Protein AF-A0A6A6TW55-F1 (afdb_monomer_lite)

Structure (mmCIF, N/CA/C/O backbone):
data_AF-A0A6A6TW55-F1
#
_entry.id   AF-A0A6A6TW55-F1
#
loop_
_atom_site.group_PDB
_atom_site.id
_atom_site.type_symbol
_atom_site.label_atom_id
_atom_site.label_alt_id
_atom_site.label_comp_id
_atom_site.label_asym_id
_atom_site.label_entity_id
_atom_site.label_seq_id
_atom_site.pdbx_PDB_ins_code
_atom_site.Cartn_x
_atom_site.Cartn_y
_atom_site.Cartn_z
_atom_site.occupancy
_atom_site.B_iso_or_equiv
_atom_site.auth_seq_id
_atom_site.auth_comp_id
_atom_site.auth_asym_id
_atom_site.auth_atom_id
_atom_site.pdbx_PDB_model_num
ATOM 1 N N . MET A 1 1 ? -24.145 19.560 -22.925 1.00 34.69 1 MET A N 1
ATOM 2 C CA . MET A 1 1 ? -24.597 18.545 -21.954 1.00 34.69 1 MET A CA 1
ATOM 3 C C . MET A 1 1 ? -24.050 17.216 -22.433 1.00 34.69 1 MET A C 1
ATOM 5 O O . MET A 1 1 ? -24.594 16.671 -23.382 1.00 34.69 1 MET A O 1
ATOM 9 N N . SER A 1 2 ? -22.918 16.769 -21.887 1.00 29.33 2 SER A N 1
ATOM 10 C CA . SER A 1 2 ? -22.428 15.413 -22.163 1.00 29.33 2 SER A CA 1
ATOM 11 C C . SER A 1 2 ? -23.321 14.416 -21.421 1.00 29.33 2 SER A C 1
ATOM 13 O O . SER A 1 2 ? -23.699 14.709 -20.281 1.00 29.33 2 SER A O 1
ATOM 15 N N . PRO A 1 3 ? -23.704 13.290 -22.041 1.00 33.22 3 PRO A N 1
ATOM 16 C CA . PRO A 1 3 ? -24.515 12.287 -21.374 1.00 33.22 3 PRO A CA 1
ATOM 17 C C . PRO A 1 3 ? -23.684 11.677 -20.244 1.00 33.22 3 PRO A C 1
ATOM 19 O O . PRO A 1 3 ? -22.552 11.253 -20.464 1.00 33.22 3 PRO A O 1
ATOM 22 N N . LYS A 1 4 ? -24.227 11.675 -19.024 1.00 34.19 4 LYS A N 1
ATOM 23 C CA . LYS A 1 4 ? -23.718 10.807 -17.963 1.00 34.19 4 LYS A CA 1
ATOM 24 C C . LYS A 1 4 ? -24.070 9.385 -18.388 1.00 34.19 4 LYS A C 1
ATOM 26 O O . LYS A 1 4 ? -25.243 9.027 -18.353 1.00 34.19 4 LYS A O 1
ATOM 31 N N . THR A 1 5 ? -23.092 8.622 -18.855 1.00 40.84 5 THR A N 1
ATOM 32 C CA . THR A 1 5 ? -23.214 7.169 -18.912 1.00 40.84 5 THR A CA 1
ATOM 33 C C . THR A 1 5 ? -23.295 6.693 -17.466 1.00 40.84 5 THR A C 1
ATOM 35 O O . THR A 1 5 ? -22.355 6.853 -16.689 1.00 40.84 5 THR A O 1
ATOM 38 N N . GLU A 1 6 ? -24.471 6.226 -17.056 1.00 42.69 6 GLU A N 1
ATOM 39 C CA . GLU A 1 6 ? -24.591 5.389 -15.867 1.00 42.69 6 GLU A CA 1
ATOM 40 C C . GLU A 1 6 ? -23.887 4.075 -16.205 1.00 42.69 6 GLU A C 1
ATOM 42 O O . GLU A 1 6 ? -24.481 3.207 -16.840 1.00 42.69 6 GLU A O 1
ATOM 47 N N . ASN A 1 7 ? -22.602 3.964 -15.858 1.00 48.03 7 ASN A N 1
ATOM 48 C CA . ASN A 1 7 ? -21.900 2.683 -15.891 1.00 48.03 7 ASN A CA 1
ATOM 49 C C . ASN A 1 7 ? -22.693 1.713 -15.012 1.00 48.03 7 ASN A C 1
ATOM 51 O O . ASN A 1 7 ? -22.981 2.018 -13.846 1.00 48.03 7 ASN A O 1
ATOM 55 N N . SER A 1 8 ? -23.124 0.591 -15.586 1.00 51.53 8 SER A N 1
ATOM 56 C CA . SER A 1 8 ? -23.978 -0.329 -14.844 1.00 51.53 8 SER A CA 1
ATOM 57 C C . SER A 1 8 ? -23.130 -1.041 -13.779 1.00 51.53 8 SER A C 1
ATOM 59 O O . SER A 1 8 ? -21.986 -1.406 -14.060 1.00 51.53 8 SER A O 1
ATOM 61 N N . PRO A 1 9 ? -23.652 -1.280 -12.562 1.00 54.47 9 PRO A N 1
ATOM 62 C CA . PRO A 1 9 ? -22.944 -2.026 -11.516 1.00 54.47 9 PRO A CA 1
ATOM 63 C C . PRO A 1 9 ? -22.397 -3.389 -11.978 1.00 54.47 9 PRO A C 1
ATOM 65 O O . PRO A 1 9 ? -21.437 -3.897 -11.400 1.00 54.47 9 PRO A O 1
ATOM 68 N N . ASP A 1 10 ? -22.989 -3.957 -13.032 1.00 64.31 10 ASP A N 1
ATOM 69 C CA . ASP A 1 10 ? -22.617 -5.246 -13.603 1.00 64.31 10 ASP A CA 1
ATOM 70 C C . ASP A 1 10 ? -21.273 -5.199 -14.352 1.00 64.31 10 ASP A C 1
ATOM 72 O O . ASP A 1 10 ? -20.543 -6.187 -14.351 1.00 64.31 10 ASP A O 1
ATOM 76 N N . GLU A 1 11 ? -20.883 -4.057 -14.929 1.00 60.84 11 GLU A N 1
ATOM 77 C CA . GLU A 1 11 ? -19.641 -3.932 -15.711 1.00 60.84 11 GLU A CA 1
ATOM 78 C C . GLU A 1 11 ? -18.391 -3.974 -14.817 1.00 60.84 11 GLU A C 1
ATOM 80 O O . GLU A 1 11 ? -17.396 -4.618 -15.156 1.00 60.84 11 GLU A O 1
ATOM 85 N N . HIS A 1 12 ? -18.458 -3.385 -13.620 1.00 65.06 12 HIS A N 1
ATOM 86 C CA . HIS A 1 12 ? -17.349 -3.400 -12.657 1.00 65.06 12 HIS A CA 1
ATOM 87 C C . HIS A 1 12 ? -17.081 -4.809 -12.098 1.00 65.06 12 HIS A C 1
ATOM 89 O O . HIS A 1 12 ? -15.931 -5.196 -11.873 1.00 65.06 12 HIS A O 1
ATOM 95 N N . LEU A 1 13 ? -18.140 -5.605 -11.912 1.00 67.81 13 LEU A N 1
ATOM 96 C CA . LEU A 1 13 ? -18.039 -6.977 -11.410 1.00 67.81 13 LEU A CA 1
ATOM 97 C C . LEU A 1 13 ? -17.386 -7.919 -12.426 1.00 67.81 13 LEU A C 1
ATOM 99 O O . LEU A 1 13 ? -16.740 -8.888 -12.026 1.00 67.81 13 LEU A O 1
ATOM 103 N N . ILE A 1 14 ? -17.504 -7.634 -13.727 1.00 70.94 14 ILE A N 1
ATOM 104 C CA . ILE A 1 14 ? -16.914 -8.471 -14.778 1.00 70.94 14 ILE A CA 1
ATOM 105 C C . ILE A 1 14 ? -15.386 -8.365 -14.769 1.00 70.94 14 ILE A C 1
ATOM 107 O O . ILE A 1 14 ? -14.715 -9.397 -14.802 1.00 70.94 14 ILE A O 1
ATOM 111 N N . GLY A 1 15 ? -14.823 -7.157 -14.649 1.00 67.38 15 GLY A N 1
ATOM 112 C CA . GLY A 1 15 ? -13.370 -6.966 -14.557 1.00 67.38 15 GLY A CA 1
ATOM 113 C C . GLY A 1 15 ? -12.759 -7.728 -13.376 1.00 67.38 15 GLY A C 1
ATOM 114 O O . GLY A 1 15 ? -11.817 -8.503 -13.550 1.00 67.38 15 GLY A O 1
ATOM 115 N N . ALA A 1 16 ? -13.356 -7.590 -12.188 1.00 66.62 16 ALA A N 1
ATOM 116 C CA . ALA A 1 16 ? -12.941 -8.331 -10.995 1.00 66.62 16 ALA A CA 1
ATOM 117 C C . ALA A 1 16 ? -13.110 -9.856 -11.163 1.00 66.62 16 ALA A C 1
ATOM 119 O O . ALA A 1 16 ? -12.230 -10.629 -10.779 1.00 66.62 16 ALA A O 1
ATOM 120 N N . ALA A 1 17 ? -14.204 -10.304 -11.791 1.00 73.00 17 ALA A N 1
ATOM 121 C CA . ALA A 1 17 ? -14.459 -11.719 -12.050 1.00 73.00 17 ALA A CA 1
ATOM 122 C C . ALA A 1 17 ? -13.428 -12.346 -13.002 1.00 73.00 17 ALA A C 1
ATOM 124 O O . ALA A 1 17 ? -13.047 -13.502 -12.793 1.00 73.00 17 ALA A O 1
ATOM 125 N N . ILE A 1 18 ? -12.945 -11.600 -14.006 1.00 73.19 18 ILE A N 1
ATOM 126 C CA . ILE A 1 18 ? -11.860 -12.047 -14.890 1.00 73.19 18 ILE A CA 1
ATOM 127 C C . ILE A 1 18 ? -10.615 -12.327 -14.048 1.00 73.19 18 ILE A C 1
ATOM 129 O O . ILE A 1 18 ? -10.121 -13.453 -14.062 1.00 73.19 18 ILE A O 1
ATOM 133 N N . PHE A 1 19 ? -10.148 -11.372 -13.240 1.00 68.31 19 PHE A N 1
ATOM 134 C CA . PHE A 1 19 ? -8.975 -11.601 -12.393 1.00 68.31 19 PHE A CA 1
ATOM 135 C C . PHE A 1 19 ? -9.176 -12.763 -11.403 1.00 68.31 19 PHE A C 1
ATOM 137 O O . PHE A 1 19 ? -8.318 -13.643 -11.298 1.00 68.31 19 PHE A O 1
ATOM 144 N N . ALA A 1 20 ? -10.331 -12.830 -10.733 1.00 69.75 20 ALA A N 1
ATOM 145 C CA . ALA A 1 20 ? -10.642 -13.873 -9.753 1.00 69.75 20 ALA A CA 1
ATOM 146 C C . ALA A 1 20 ? -10.682 -15.285 -10.368 1.00 69.75 20 ALA A C 1
ATOM 148 O O . ALA A 1 20 ? -10.249 -16.255 -9.737 1.00 69.75 20 ALA A O 1
ATOM 149 N N . LYS A 1 21 ? -11.173 -15.420 -11.607 1.00 76.69 21 LYS A N 1
ATOM 150 C CA . LYS A 1 21 ? -11.166 -16.680 -12.367 1.00 76.69 21 LYS A CA 1
ATOM 151 C C . LYS A 1 21 ? -9.743 -17.207 -12.545 1.00 76.69 21 LYS A C 1
ATOM 153 O O . LYS A 1 21 ? -9.510 -18.393 -12.315 1.00 76.69 21 LYS A O 1
ATOM 158 N N . TYR A 1 22 ? -8.798 -16.342 -12.910 1.00 67.69 22 TYR A N 1
ATOM 159 C CA . TYR A 1 22 ? -7.406 -16.740 -13.123 1.00 67.69 22 TYR A CA 1
ATOM 160 C C . TYR A 1 22 ? -6.644 -16.940 -11.812 1.00 67.69 22 TYR A C 1
ATOM 162 O O . TYR A 1 22 ? -5.892 -17.905 -11.704 1.00 67.69 22 TYR A O 1
ATOM 170 N N . PHE A 1 23 ? -6.908 -16.134 -10.782 1.00 67.06 23 PHE A N 1
ATOM 171 C CA . PHE A 1 23 ? -6.303 -16.322 -9.460 1.00 67.06 23 PHE A CA 1
ATOM 172 C C . PHE A 1 23 ? -6.657 -17.685 -8.841 1.00 67.06 23 PHE A C 1
ATOM 174 O O . PHE A 1 23 ? -5.804 -18.366 -8.281 1.00 67.06 23 PHE A O 1
ATOM 181 N N . LYS A 1 24 ? -7.910 -18.140 -8.990 1.00 70.31 24 LYS A N 1
ATOM 182 C CA . LYS A 1 24 ? -8.345 -19.459 -8.488 1.00 70.31 24 LYS A CA 1
ATOM 183 C C . LYS A 1 24 ? -7.741 -20.636 -9.254 1.00 70.31 24 LYS A C 1
ATOM 185 O O . LYS A 1 24 ? -7.609 -21.719 -8.691 1.00 70.31 24 LYS A O 1
ATOM 190 N N . GLN A 1 25 ? -7.438 -20.455 -10.538 1.00 65.44 25 GLN A N 1
ATOM 191 C CA . GLN A 1 25 ? -6.936 -21.525 -11.406 1.00 65.44 25 GLN A CA 1
ATOM 192 C C . GLN A 1 25 ? -5.419 -21.701 -11.323 1.00 65.44 25 GLN A C 1
ATOM 194 O O . GLN A 1 25 ? -4.919 -22.787 -11.612 1.00 65.44 25 GLN A O 1
ATOM 199 N N . TYR A 1 26 ? -4.697 -20.658 -10.920 1.00 61.50 26 TYR A N 1
ATOM 200 C CA . TYR A 1 26 ? -3.244 -20.639 -10.930 1.00 61.50 26 TYR A CA 1
ATOM 201 C C . TYR A 1 26 ? -2.722 -20.067 -9.601 1.00 61.50 26 TYR A C 1
ATOM 203 O O . TYR A 1 26 ? -2.743 -18.851 -9.413 1.00 61.50 26 TYR A O 1
ATOM 211 N N . PRO A 1 27 ? -2.285 -20.919 -8.653 1.00 59.41 27 PRO A N 1
ATOM 212 C CA . PRO A 1 27 ? -1.687 -20.442 -7.412 1.00 59.41 27 PRO A CA 1
ATOM 213 C C . PRO A 1 27 ? -0.377 -19.688 -7.699 1.00 59.41 27 PRO A C 1
ATOM 215 O O . PRO A 1 27 ? 0.464 -20.147 -8.470 1.00 59.41 27 PRO A O 1
ATOM 218 N N . MET A 1 28 ? -0.247 -18.529 -7.051 1.00 59.69 28 MET A N 1
ATOM 219 C CA . MET A 1 28 ? 0.681 -17.398 -7.257 1.00 59.69 28 MET A CA 1
ATOM 220 C C . MET A 1 28 ? 2.198 -17.673 -7.118 1.00 59.69 28 MET A C 1
ATOM 222 O O . MET A 1 28 ? 2.967 -16.762 -6.816 1.00 59.69 28 MET A O 1
ATOM 226 N N . ASP A 1 29 ? 2.668 -18.907 -7.285 1.00 52.03 29 ASP A N 1
ATOM 227 C CA . ASP A 1 29 ? 3.997 -19.291 -6.797 1.00 52.03 29 ASP A CA 1
ATOM 228 C C . ASP A 1 29 ? 5.182 -19.066 -7.749 1.00 52.03 29 ASP A C 1
ATOM 230 O O . ASP A 1 29 ? 6.307 -19.278 -7.306 1.00 52.03 29 ASP A O 1
ATOM 234 N N . LEU A 1 30 ? 5.019 -18.610 -9.001 1.00 42.72 30 LEU A N 1
ATOM 235 C CA . LEU A 1 30 ? 6.160 -18.453 -9.927 1.00 42.72 30 LEU A CA 1
ATOM 236 C C . LEU A 1 30 ? 5.979 -17.345 -10.984 1.00 42.72 30 LEU A C 1
ATOM 238 O O . LEU A 1 30 ? 4.917 -17.228 -11.595 1.00 42.72 30 LEU A O 1
ATOM 242 N N . ASP A 1 31 ? 7.064 -16.609 -11.257 1.00 52.88 31 ASP A N 1
ATOM 243 C CA . ASP A 1 31 ? 7.224 -15.681 -12.389 1.00 52.88 31 ASP A CA 1
ATOM 244 C C . ASP A 1 31 ? 8.164 -16.318 -13.446 1.00 52.88 31 ASP A C 1
ATOM 246 O O . ASP A 1 31 ? 9.187 -16.894 -13.054 1.00 52.88 31 ASP A O 1
ATOM 250 N N . PRO A 1 32 ? 7.879 -16.252 -14.769 1.00 54.34 32 PRO A N 1
ATOM 251 C CA . PRO A 1 32 ? 6.694 -15.680 -15.413 1.00 54.34 32 PRO A CA 1
ATOM 252 C C . PRO A 1 32 ? 5.457 -16.578 -15.302 1.00 54.34 32 PRO A C 1
ATOM 254 O O . PRO A 1 32 ? 5.477 -17.760 -15.653 1.00 54.34 32 PRO A O 1
ATOM 257 N N . HIS A 1 33 ? 4.352 -15.989 -14.848 1.00 62.84 33 HIS A N 1
ATOM 258 C CA . HIS A 1 33 ? 3.136 -16.728 -14.535 1.00 62.84 33 HIS A CA 1
ATOM 259 C C . HIS A 1 33 ? 2.334 -17.088 -15.810 1.00 62.84 33 HIS A C 1
ATOM 261 O O . HIS A 1 33 ? 1.908 -16.196 -16.556 1.00 62.84 33 HIS A O 1
ATOM 267 N N . PRO A 1 34 ? 2.058 -18.381 -16.082 1.00 64.75 34 PRO A N 1
ATOM 268 C CA . PRO A 1 34 ? 1.437 -18.828 -17.336 1.00 64.75 34 PRO A CA 1
ATOM 269 C C . PRO A 1 34 ? 0.016 -18.277 -17.541 1.00 64.75 34 PRO A C 1
ATOM 271 O O . PRO A 1 34 ? -0.435 -18.135 -18.678 1.00 64.75 34 PRO A O 1
ATOM 274 N N . GLY A 1 35 ? -0.670 -17.906 -16.455 1.00 64.19 35 GLY A N 1
ATOM 275 C CA . GLY A 1 35 ? -2.002 -17.299 -16.491 1.00 64.19 35 GLY A CA 1
ATOM 276 C C . GLY A 1 35 ? -2.043 -15.836 -16.950 1.00 64.19 35 GLY A C 1
ATOM 277 O O . GLY A 1 35 ? -3.129 -15.349 -17.249 1.00 64.19 35 GLY A O 1
ATOM 278 N N . VAL A 1 36 ? -0.905 -15.130 -17.046 1.00 68.81 36 VAL A N 1
ATOM 279 C CA . VAL A 1 36 ? -0.895 -13.694 -17.400 1.00 68.81 36 VAL A CA 1
ATOM 280 C C . VAL A 1 36 ? -1.421 -13.477 -18.813 1.00 68.81 36 VAL A C 1
ATOM 282 O O . VAL A 1 36 ? -2.277 -12.625 -19.020 1.00 68.81 36 VAL A O 1
ATOM 285 N N . THR A 1 37 ? -0.955 -14.254 -19.795 1.00 74.19 37 THR A N 1
ATOM 286 C CA . THR A 1 37 ? -1.358 -14.058 -21.200 1.00 74.19 37 THR A CA 1
ATOM 287 C C . THR A 1 37 ? -2.853 -14.323 -21.422 1.00 74.19 37 THR A C 1
ATOM 289 O O . THR A 1 37 ? -3.517 -13.418 -21.922 1.00 74.19 37 THR A O 1
ATOM 292 N N . PRO A 1 38 ? -3.422 -15.471 -20.992 1.00 74.44 38 PRO A N 1
ATOM 293 C CA . PRO A 1 38 ? -4.857 -15.720 -21.139 1.00 74.44 38 PRO A CA 1
ATOM 294 C C . PRO A 1 38 ? -5.732 -14.688 -20.411 1.00 74.44 38 PRO A C 1
ATOM 296 O O . PRO A 1 38 ? -6.707 -14.207 -20.984 1.00 74.44 38 PRO A O 1
ATOM 299 N N . ALA A 1 39 ? -5.355 -14.295 -19.186 1.00 72.56 39 ALA A N 1
ATOM 300 C CA . ALA A 1 39 ? -6.073 -13.270 -18.432 1.00 72.56 39 ALA A CA 1
ATOM 301 C C . ALA A 1 39 ? -6.037 -11.911 -19.134 1.00 72.56 39 ALA A C 1
ATOM 303 O O . ALA A 1 39 ? -7.062 -11.247 -19.234 1.00 72.56 39 ALA A O 1
ATOM 304 N N . SER A 1 40 ? -4.878 -11.524 -19.672 1.00 70.25 40 SER A N 1
ATOM 305 C CA . SER A 1 40 ? -4.709 -10.256 -20.394 1.00 70.25 40 SER A CA 1
ATOM 306 C C . SER A 1 40 ? -5.542 -10.200 -21.668 1.00 70.25 40 SER A C 1
ATOM 308 O O . SER A 1 40 ? -6.082 -9.147 -21.992 1.00 70.25 40 SER A O 1
ATOM 310 N N . ASP A 1 41 ? -5.653 -11.313 -22.395 1.00 77.81 41 ASP A N 1
ATOM 311 C CA . ASP A 1 41 ? -6.451 -11.373 -23.619 1.00 77.81 41 ASP A CA 1
ATOM 312 C C . ASP A 1 41 ? -7.956 -11.278 -23.322 1.00 77.81 41 ASP A C 1
ATOM 314 O O . ASP A 1 41 ? -8.659 -10.539 -24.009 1.00 77.81 41 ASP A O 1
ATOM 318 N N . GLU A 1 42 ? -8.448 -11.960 -22.281 1.00 77.31 42 GLU A N 1
ATOM 319 C CA . GLU A 1 42 ? -9.848 -11.854 -21.832 1.00 77.31 42 GLU A CA 1
ATOM 320 C C . GLU A 1 42 ? -10.152 -10.452 -21.277 1.00 77.31 42 GLU A C 1
ATOM 322 O O . GLU A 1 42 ? -11.169 -9.851 -21.623 1.00 77.31 42 GLU A O 1
ATOM 327 N N . PHE A 1 43 ? -9.230 -9.886 -20.494 1.00 71.62 43 PHE A N 1
ATOM 328 C CA . PHE A 1 43 ? -9.339 -8.532 -19.948 1.00 71.62 43 PHE A CA 1
ATOM 329 C C . PHE A 1 43 ? -9.339 -7.462 -21.050 1.00 71.62 43 PHE A C 1
ATOM 331 O O . PHE A 1 43 ? -10.141 -6.530 -21.013 1.00 71.62 43 PHE A O 1
ATOM 338 N N . ARG A 1 44 ? -8.503 -7.619 -22.085 1.00 71.81 44 ARG A N 1
ATOM 339 C CA . ARG A 1 44 ? -8.495 -6.728 -23.254 1.00 71.81 44 ARG A CA 1
ATOM 340 C C . ARG A 1 44 ? -9.782 -6.841 -24.068 1.00 71.81 44 ARG A C 1
ATOM 342 O O . ARG A 1 44 ? -10.332 -5.816 -24.447 1.00 71.81 44 ARG A O 1
ATOM 349 N N . GLN A 1 45 ? -10.275 -8.051 -24.335 1.00 78.25 45 GLN A N 1
ATOM 350 C CA . GLN A 1 45 ? -11.541 -8.232 -25.062 1.00 78.25 45 GLN A CA 1
ATOM 351 C C . GLN A 1 45 ? -12.702 -7.551 -24.336 1.00 78.25 45 GLN A C 1
ATOM 353 O O . GLN A 1 45 ? -13.540 -6.914 -24.972 1.00 78.25 45 GLN A O 1
ATOM 358 N N . PHE A 1 46 ? -12.723 -7.641 -23.004 1.00 72.81 46 PHE A N 1
ATOM 359 C CA . PHE A 1 46 ? -13.678 -6.910 -22.184 1.00 72.81 46 PHE A CA 1
ATOM 360 C C . PHE A 1 46 ? -13.516 -5.388 -22.340 1.00 72.81 46 PHE A C 1
ATOM 362 O O . PHE A 1 46 ? -14.497 -4.710 -22.646 1.00 72.81 46 PHE A O 1
ATOM 369 N N . ALA A 1 47 ? -12.291 -4.865 -22.217 1.00 68.56 47 ALA A N 1
ATOM 370 C CA . ALA A 1 47 ? -11.989 -3.443 -22.403 1.00 68.56 47 ALA A CA 1
ATOM 371 C C . ALA A 1 47 ? -12.436 -2.909 -23.776 1.00 68.56 47 ALA A C 1
ATOM 373 O O . ALA A 1 47 ? -13.091 -1.872 -23.864 1.00 68.56 47 ALA A O 1
ATOM 374 N N . GLU A 1 48 ? -12.107 -3.629 -24.851 1.00 73.19 48 GLU A N 1
ATOM 375 C CA . GLU A 1 48 ? -12.454 -3.270 -26.230 1.00 73.19 48 GLU A CA 1
ATOM 376 C C . GLU A 1 48 ? -13.972 -3.282 -26.453 1.00 73.19 48 GLU A C 1
ATOM 378 O O . GLU A 1 48 ? -14.505 -2.387 -27.110 1.00 73.19 48 GLU A O 1
ATOM 383 N N . ALA A 1 49 ? -14.678 -4.263 -25.881 1.00 73.38 49 ALA A N 1
ATOM 384 C CA . ALA A 1 49 ? -16.127 -4.390 -26.018 1.00 73.38 49 ALA A CA 1
ATOM 385 C C . ALA A 1 49 ? -16.905 -3.268 -25.310 1.00 73.38 49 ALA A C 1
ATOM 387 O O . ALA A 1 49 ? -17.982 -2.902 -25.778 1.00 73.38 49 ALA A O 1
ATOM 388 N N . HIS A 1 50 ? -16.361 -2.713 -24.223 1.00 65.25 50 HIS A N 1
ATOM 389 C CA . HIS A 1 50 ? -17.060 -1.725 -23.391 1.00 65.25 50 HIS A CA 1
ATOM 390 C C . HIS A 1 50 ? -16.505 -0.301 -23.544 1.00 65.25 50 HIS A C 1
ATOM 392 O O . HIS A 1 50 ? -17.141 0.646 -23.095 1.00 65.25 50 HIS A O 1
ATOM 398 N N . SER A 1 51 ? -15.358 -0.117 -24.219 1.00 63.97 51 SER A N 1
ATOM 399 C CA . SER A 1 51 ? -14.692 1.190 -24.402 1.00 63.97 51 SER A CA 1
ATOM 400 C C . SER A 1 51 ? -14.522 1.985 -23.098 1.00 63.97 51 SER A C 1
ATOM 402 O O . SER A 1 51 ? -14.470 3.215 -23.123 1.00 63.97 51 SER A O 1
ATOM 404 N N . ASP A 1 52 ? -14.437 1.286 -21.963 1.00 68.81 52 ASP A N 1
ATOM 405 C CA . ASP A 1 52 ? -14.475 1.886 -20.634 1.00 68.81 52 ASP A CA 1
ATOM 406 C C . ASP A 1 52 ? -13.178 1.603 -19.859 1.00 68.81 52 ASP A C 1
ATOM 408 O O . ASP A 1 52 ? -13.076 0.601 -19.145 1.00 68.81 52 ASP A O 1
ATOM 412 N N . PRO A 1 53 ? -12.160 2.475 -19.980 1.00 67.44 53 PRO A N 1
ATOM 413 C CA . PRO A 1 53 ? -10.938 2.353 -19.195 1.00 67.44 53 PRO A CA 1
ATOM 414 C C . PRO A 1 53 ? -11.178 2.557 -17.690 1.00 67.44 53 PRO A C 1
ATOM 416 O O . PRO A 1 53 ? -10.376 2.080 -16.894 1.00 67.44 53 PRO A O 1
ATOM 419 N N . VAL A 1 54 ? -12.277 3.206 -17.280 1.00 68.00 54 VAL A N 1
ATOM 420 C CA . VAL A 1 54 ? -12.613 3.396 -15.858 1.00 68.00 54 VAL A CA 1
ATOM 421 C C . VAL A 1 54 ? -13.057 2.073 -15.237 1.00 68.00 54 VAL A C 1
ATOM 423 O O . VAL A 1 54 ? -12.614 1.730 -14.143 1.00 68.00 54 VAL A O 1
ATOM 426 N N . GLY A 1 55 ? -13.860 1.279 -15.950 1.00 69.75 55 GLY A N 1
ATOM 427 C CA . GLY A 1 55 ? -14.261 -0.057 -15.501 1.00 69.75 55 GLY A CA 1
ATOM 428 C C . GLY A 1 55 ? -13.079 -1.008 -15.264 1.00 69.75 55 GLY A C 1
ATOM 429 O O . GLY A 1 55 ? -13.141 -1.863 -14.378 1.00 69.75 55 GLY A O 1
ATOM 430 N N . LEU A 1 56 ? -11.974 -0.839 -16.001 1.00 71.62 56 LEU A N 1
ATOM 431 C CA . LEU A 1 56 ? -10.756 -1.641 -15.825 1.00 71.62 56 LEU A CA 1
ATOM 432 C C . LEU A 1 56 ? -10.033 -1.317 -14.523 1.00 71.62 56 LEU A C 1
ATOM 434 O O . LEU A 1 56 ? -9.610 -2.233 -13.818 1.00 71.62 56 LEU A O 1
ATOM 438 N N . ASP A 1 57 ? -9.914 -0.035 -14.198 1.00 74.88 57 ASP A N 1
ATOM 439 C CA . ASP A 1 57 ? -9.270 0.406 -12.966 1.00 74.88 57 ASP A CA 1
ATOM 440 C C . ASP A 1 57 ? -10.087 -0.005 -11.742 1.00 74.88 57 ASP A C 1
ATOM 442 O O . ASP A 1 57 ? -9.532 -0.520 -10.774 1.00 74.88 57 ASP A O 1
ATOM 446 N N . TRP A 1 58 ? -11.416 0.099 -11.825 1.00 74.06 58 TRP A N 1
ATOM 447 C CA . TRP A 1 58 ? -12.320 -0.408 -10.793 1.00 74.06 58 TRP A CA 1
ATOM 448 C C . TRP A 1 58 ? -12.204 -1.922 -10.611 1.00 74.06 58 TRP A C 1
ATOM 450 O O . TRP A 1 58 ? -12.181 -2.406 -9.478 1.00 74.06 58 TRP A O 1
ATOM 460 N N . GLY A 1 59 ? -12.114 -2.682 -11.706 1.00 76.62 59 GLY A N 1
ATOM 461 C CA . GLY A 1 59 ? -11.903 -4.129 -11.659 1.00 76.62 59 GLY A CA 1
ATOM 462 C C . GLY A 1 59 ? -10.558 -4.501 -11.030 1.00 76.62 59 GLY A C 1
ATOM 463 O O . GLY A 1 59 ? -10.499 -5.423 -10.215 1.00 76.62 59 GLY A O 1
ATOM 464 N N . LEU A 1 60 ? -9.500 -3.756 -11.363 1.00 83.19 60 LEU A N 1
ATOM 465 C CA . LEU A 1 60 ? -8.167 -3.898 -10.779 1.00 83.19 60 LEU A CA 1
ATOM 466 C C . LEU A 1 60 ? -8.176 -3.582 -9.275 1.00 83.19 60 LEU A C 1
ATOM 468 O O . LEU A 1 60 ? -7.703 -4.390 -8.482 1.00 83.19 60 LEU A O 1
ATOM 472 N N . ASP A 1 61 ? -8.738 -2.443 -8.876 1.00 82.81 61 ASP A N 1
ATOM 473 C CA . ASP A 1 61 ? -8.857 -2.010 -7.479 1.00 82.81 61 ASP A CA 1
ATOM 474 C C . ASP A 1 61 ? -9.675 -3.011 -6.646 1.00 82.81 61 ASP A C 1
ATOM 476 O O . ASP A 1 61 ? -9.237 -3.457 -5.583 1.00 82.81 61 ASP A O 1
ATOM 480 N N . THR A 1 62 ? -10.826 -3.446 -7.167 1.00 81.94 62 THR A N 1
ATOM 481 C CA . THR A 1 62 ? -11.686 -4.449 -6.520 1.00 81.94 62 THR A CA 1
ATOM 482 C C . THR A 1 62 ? -10.945 -5.770 -6.328 1.00 81.94 62 THR A C 1
ATOM 484 O O . THR A 1 62 ? -10.934 -6.316 -5.224 1.00 81.94 62 THR A O 1
ATOM 487 N N . PHE A 1 63 ? -10.274 -6.264 -7.374 1.00 85.31 63 PHE A N 1
ATOM 488 C CA . PHE A 1 63 ? -9.496 -7.495 -7.285 1.00 85.31 63 PHE A CA 1
ATOM 489 C C . PHE A 1 63 ? -8.360 -7.380 -6.267 1.00 85.31 63 PHE A C 1
ATOM 491 O O . PHE A 1 63 ? -8.199 -8.265 -5.432 1.00 85.31 63 PHE A O 1
ATOM 498 N N . CYS A 1 64 ? -7.594 -6.290 -6.296 1.00 88.44 64 CYS A N 1
ATOM 499 C CA . CYS A 1 64 ? -6.477 -6.081 -5.380 1.00 88.44 64 CYS A CA 1
ATOM 500 C C . CYS A 1 64 ? -6.930 -5.956 -3.918 1.00 88.44 64 CYS A C 1
ATOM 502 O O . CYS A 1 64 ? -6.176 -6.324 -3.021 1.00 88.44 64 CYS A O 1
ATOM 504 N N . LYS A 1 65 ? -8.151 -5.478 -3.648 1.00 85.50 65 LYS A N 1
ATOM 505 C CA . LYS A 1 65 ? -8.724 -5.467 -2.290 1.00 85.50 65 LYS A CA 1
ATOM 506 C C . LYS A 1 65 ? -9.121 -6.855 -1.805 1.00 85.50 65 LYS A C 1
ATOM 508 O O . LYS A 1 65 ? -8.924 -7.159 -0.631 1.00 85.50 65 LYS A O 1
ATOM 513 N N . GLU A 1 66 ? -9.670 -7.685 -2.688 1.00 85.38 66 GLU A N 1
ATOM 514 C CA . GLU A 1 66 ? -10.054 -9.062 -2.356 1.00 85.38 66 GLU A CA 1
ATOM 515 C C . GLU A 1 66 ? -8.829 -9.990 -2.270 1.00 85.38 66 GLU A C 1
ATOM 517 O O . GLU A 1 66 ? -8.766 -10.868 -1.408 1.00 85.38 66 GLU A O 1
ATOM 522 N N . PHE A 1 67 ? -7.814 -9.748 -3.106 1.00 87.94 67 PHE A N 1
ATOM 523 C CA . PHE A 1 67 ? -6.589 -10.541 -3.207 1.00 87.94 67 PHE A CA 1
ATOM 524 C C . PHE A 1 67 ? -5.323 -9.659 -3.202 1.00 87.94 67 PHE A C 1
ATOM 526 O O . PHE A 1 67 ? -4.627 -9.582 -4.216 1.00 87.94 67 PHE A O 1
ATOM 533 N N . PRO A 1 68 ? -4.943 -9.032 -2.067 1.00 90.06 68 PRO A N 1
ATOM 534 C CA . PRO A 1 68 ? -3.794 -8.116 -2.008 1.00 90.06 68 PRO A CA 1
ATOM 535 C C . PRO A 1 68 ? -2.449 -8.738 -2.403 1.00 90.06 68 PRO A C 1
ATOM 537 O O . PRO A 1 68 ? -1.603 -8.076 -2.998 1.00 90.06 68 PRO A O 1
ATOM 540 N N . GLN A 1 69 ? -2.255 -10.034 -2.147 1.00 90.12 69 GLN A N 1
ATOM 541 C CA . GLN A 1 69 ? -1.066 -10.767 -2.603 1.00 90.12 69 GLN A CA 1
ATOM 542 C C . GLN A 1 69 ? -0.993 -10.874 -4.136 1.00 90.12 69 GLN A C 1
ATOM 544 O O . GLN A 1 69 ? 0.074 -11.135 -4.671 1.00 90.12 69 GLN A O 1
ATOM 549 N N . GLY A 1 70 ? -2.121 -10.687 -4.832 1.00 88.00 70 GLY A N 1
ATOM 550 C CA . GLY A 1 70 ? -2.290 -10.751 -6.282 1.00 88.00 70 GLY A CA 1
ATOM 551 C C . GLY A 1 70 ? -1.963 -9.462 -7.037 1.00 88.00 70 GLY A C 1
ATOM 552 O O . GLY A 1 70 ? -2.095 -9.451 -8.260 1.00 88.00 70 GLY A O 1
ATOM 553 N N . ILE A 1 71 ? -1.553 -8.386 -6.353 1.00 91.19 71 ILE A N 1
ATOM 554 C CA . ILE A 1 71 ? -1.326 -7.070 -6.975 1.00 91.19 71 ILE A CA 1
ATOM 555 C C . ILE A 1 71 ? -0.317 -7.152 -8.125 1.00 91.19 71 ILE A C 1
ATOM 557 O O . ILE A 1 71 ? -0.580 -6.604 -9.192 1.00 91.19 71 ILE A O 1
ATOM 561 N N . ASP A 1 72 ? 0.813 -7.846 -7.945 1.00 90.62 72 ASP A N 1
ATOM 562 C CA . ASP A 1 72 ? 1.825 -7.964 -9.006 1.00 90.62 72 ASP A CA 1
ATOM 563 C C . ASP A 1 72 ? 1.249 -8.619 -10.266 1.00 90.62 72 ASP A C 1
ATOM 565 O O . ASP A 1 72 ? 1.405 -8.098 -11.370 1.00 90.62 72 ASP A O 1
ATOM 569 N N . PHE A 1 73 ? 0.522 -9.726 -10.098 1.00 86.50 73 PHE A N 1
ATOM 570 C CA . PHE A 1 73 ? -0.144 -10.420 -11.197 1.00 86.50 73 PHE A CA 1
ATOM 571 C C . PHE A 1 73 ? -1.174 -9.520 -11.890 1.00 86.50 73 PHE A C 1
ATOM 573 O O . PHE A 1 73 ? -1.183 -9.418 -13.118 1.00 86.50 73 PHE A O 1
ATOM 580 N N . ALA A 1 74 ? -2.016 -8.835 -11.114 1.00 86.38 74 ALA A N 1
ATOM 581 C CA . ALA A 1 74 ? -3.059 -7.973 -11.651 1.00 86.38 74 ALA A CA 1
ATOM 582 C C . ALA A 1 74 ? -2.479 -6.789 -12.434 1.00 86.38 74 ALA A C 1
ATOM 584 O O . ALA A 1 74 ? -2.947 -6.495 -13.533 1.00 86.38 74 ALA A O 1
ATOM 585 N N . LEU A 1 75 ? -1.409 -6.167 -11.925 1.00 87.19 75 LEU A N 1
ATOM 586 C CA . LEU A 1 75 ? -0.683 -5.113 -12.630 1.00 87.19 75 LEU A CA 1
ATOM 587 C C . LEU A 1 75 ? -0.061 -5.635 -13.928 1.00 87.19 75 LEU A C 1
ATOM 589 O O . LEU A 1 75 ? -0.205 -4.991 -14.961 1.00 87.19 75 LEU A O 1
ATOM 593 N N . GLN A 1 76 ? 0.577 -6.809 -13.928 1.00 84.94 76 GLN A N 1
ATOM 594 C CA . GLN A 1 76 ? 1.129 -7.395 -15.156 1.00 84.94 76 GLN A CA 1
ATOM 595 C C . GLN A 1 76 ? 0.048 -7.675 -16.213 1.00 84.94 76 GLN A C 1
ATOM 597 O O . GLN A 1 76 ? 0.248 -7.384 -17.394 1.00 84.94 76 GLN A O 1
ATOM 602 N N . VAL A 1 77 ? -1.105 -8.207 -15.797 1.00 81.44 77 VAL A N 1
ATOM 603 C CA . VAL A 1 77 ? -2.261 -8.431 -16.679 1.00 81.44 77 VAL A CA 1
ATOM 604 C C . VAL A 1 77 ? -2.791 -7.107 -17.224 1.00 81.44 77 VAL A C 1
ATOM 606 O O . VAL A 1 77 ? -2.993 -6.978 -18.431 1.00 81.44 77 VAL A O 1
ATOM 609 N N . TYR A 1 78 ? -2.945 -6.100 -16.362 1.00 82.19 78 TYR A N 1
ATOM 610 C CA . TYR A 1 78 ? -3.377 -4.759 -16.748 1.00 82.19 78 TYR A CA 1
ATOM 611 C C . TYR A 1 78 ? -2.425 -4.129 -17.775 1.00 82.19 78 TYR A C 1
ATOM 613 O O . TYR A 1 78 ? -2.867 -3.638 -18.816 1.00 82.19 78 TYR A O 1
ATOM 621 N N . LEU A 1 79 ? -1.110 -4.199 -17.535 1.00 79.94 79 LEU A N 1
ATOM 622 C CA . LEU A 1 79 ? -0.080 -3.720 -18.459 1.00 79.94 79 LEU A CA 1
ATOM 623 C C . LEU A 1 79 ? -0.183 -4.408 -19.813 1.00 79.94 79 LEU A C 1
ATOM 625 O O . LEU A 1 79 ? -0.238 -3.752 -20.853 1.00 79.94 79 LEU A O 1
ATOM 629 N N . LYS A 1 80 ? -0.216 -5.741 -19.806 1.00 78.38 80 LYS A N 1
ATOM 630 C CA . LYS A 1 80 ? -0.225 -6.522 -21.035 1.00 78.38 80 LYS A CA 1
ATOM 631 C C . LYS A 1 80 ? -1.519 -6.330 -21.815 1.00 78.38 80 LYS A C 1
ATOM 633 O O . LYS A 1 80 ? -1.443 -6.257 -23.037 1.00 78.38 80 LYS A O 1
ATOM 638 N N . ALA A 1 81 ? -2.670 -6.193 -21.156 1.00 76.75 81 ALA A N 1
ATOM 639 C CA . ALA A 1 81 ? -3.940 -5.861 -21.801 1.00 76.75 81 ALA A CA 1
ATOM 640 C C . ALA A 1 81 ? -3.919 -4.455 -22.426 1.00 76.75 81 ALA A C 1
ATOM 642 O O . ALA A 1 81 ? -4.392 -4.265 -23.547 1.00 76.75 81 ALA A O 1
ATOM 643 N N . SER A 1 82 ? -3.288 -3.501 -21.743 1.00 74.06 82 SER A N 1
ATOM 644 C CA . SER A 1 82 ? -3.147 -2.108 -22.181 1.00 74.06 82 SER A CA 1
ATOM 645 C C . SER A 1 82 ? -2.084 -1.897 -23.270 1.00 74.06 82 SER A C 1
ATOM 647 O O . SER A 1 82 ? -2.043 -0.838 -23.900 1.00 74.06 82 SER A O 1
ATOM 649 N N . SER A 1 83 ? -1.212 -2.885 -23.502 1.00 75.31 83 SER A N 1
ATOM 650 C CA . SER A 1 83 ? -0.189 -2.852 -24.552 1.00 75.31 83 SER A CA 1
ATOM 651 C C . SER A 1 83 ? -0.809 -2.953 -25.946 1.00 75.31 83 SER A C 1
ATOM 653 O O . SER A 1 83 ? -1.686 -3.786 -26.185 1.00 75.31 83 SER A O 1
ATOM 655 N N . SER A 1 84 ? -0.291 -2.175 -26.899 1.00 70.75 84 SER A N 1
ATOM 656 C CA . SER A 1 84 ? -0.598 -2.338 -28.326 1.00 70.75 84 SER A CA 1
ATOM 657 C C . SER A 1 84 ? 0.077 -3.567 -28.949 1.00 70.75 84 SER A C 1
ATOM 659 O O . SER A 1 84 ? -0.383 -4.062 -29.976 1.00 70.75 84 SER A O 1
ATOM 661 N N . ASP A 1 85 ? 1.163 -4.062 -28.346 1.00 73.81 85 ASP A N 1
ATOM 662 C CA . ASP A 1 85 ? 1.877 -5.264 -28.784 1.00 73.81 85 ASP A CA 1
ATOM 663 C C . ASP A 1 85 ? 1.571 -6.443 -27.846 1.00 73.81 85 ASP A C 1
ATOM 665 O O . ASP A 1 85 ? 1.862 -6.407 -26.647 1.00 73.81 85 ASP A O 1
ATOM 669 N N . ARG A 1 86 ? 0.979 -7.501 -28.413 1.00 65.75 86 ARG A N 1
ATOM 670 C CA . ARG A 1 86 ? 0.557 -8.722 -27.702 1.00 65.75 86 ARG A CA 1
ATOM 671 C C . ARG A 1 86 ? 1.732 -9.580 -27.237 1.00 65.75 86 ARG A C 1
ATOM 673 O O . ARG A 1 86 ? 1.587 -10.347 -26.283 1.00 65.75 86 ARG A O 1
ATOM 680 N N . ASN A 1 87 ? 2.870 -9.444 -27.910 1.00 70.50 87 ASN A N 1
ATOM 681 C CA . ASN A 1 87 ? 4.073 -10.230 -27.668 1.00 70.50 87 ASN A CA 1
ATOM 682 C C . ASN A 1 87 ? 5.155 -9.433 -26.940 1.00 70.50 87 ASN A C 1
ATOM 684 O O . ASN A 1 87 ? 6.217 -9.991 -26.669 1.00 70.50 87 ASN A O 1
ATOM 688 N N . ALA A 1 88 ? 4.899 -8.159 -26.620 1.00 66.56 88 ALA A N 1
ATOM 689 C CA . ALA A 1 88 ? 5.837 -7.357 -25.854 1.00 66.56 88 ALA A CA 1
ATOM 690 C C . ALA A 1 88 ? 6.154 -8.048 -24.524 1.00 66.56 88 ALA A C 1
ATOM 692 O O . ALA A 1 88 ? 5.257 -8.508 -23.805 1.00 66.56 88 ALA A O 1
ATOM 693 N N . ASN A 1 89 ? 7.443 -8.099 -24.192 1.00 69.50 89 ASN A N 1
ATOM 694 C CA . ASN A 1 89 ? 7.848 -8.436 -22.839 1.00 69.50 89 ASN A CA 1
ATOM 695 C C . ASN A 1 89 ? 7.307 -7.361 -21.900 1.00 69.50 89 ASN A C 1
ATOM 697 O O . ASN A 1 89 ? 7.302 -6.184 -22.251 1.00 69.50 89 ASN A O 1
ATOM 701 N N . LEU A 1 90 ? 6.904 -7.748 -20.689 1.00 65.94 90 LEU A N 1
ATOM 702 C CA . LEU A 1 90 ? 6.368 -6.813 -19.692 1.00 65.94 90 LEU A CA 1
ATOM 703 C C . LEU A 1 90 ? 7.316 -5.633 -19.420 1.00 65.94 90 LEU A C 1
ATOM 705 O O . LEU A 1 90 ? 6.848 -4.516 -19.238 1.00 65.94 90 LEU A O 1
ATOM 709 N N . ALA A 1 91 ? 8.631 -5.870 -19.471 1.00 66.06 91 ALA A N 1
ATOM 710 C CA . ALA A 1 91 ? 9.659 -4.839 -19.316 1.00 66.06 91 ALA A CA 1
ATOM 711 C C . ALA A 1 91 ? 9.662 -3.779 -20.439 1.00 66.06 91 ALA A C 1
ATOM 713 O O . ALA A 1 91 ? 10.145 -2.670 -20.230 1.00 66.06 91 ALA A O 1
ATOM 714 N N . ASP A 1 92 ? 9.112 -4.108 -21.610 1.00 66.12 92 ASP A N 1
ATOM 715 C CA . ASP A 1 92 ? 9.095 -3.256 -22.803 1.00 66.12 92 ASP A CA 1
ATOM 716 C C . ASP A 1 92 ? 7.722 -2.596 -23.037 1.00 66.12 92 ASP A C 1
ATOM 718 O O . ASP A 1 92 ? 7.563 -1.779 -23.951 1.00 66.12 92 ASP A O 1
ATOM 722 N N . VAL A 1 93 ? 6.710 -2.942 -22.229 1.00 69.44 93 VAL A N 1
ATOM 723 C CA . VAL A 1 93 ? 5.349 -2.420 -22.385 1.00 69.44 93 VAL A CA 1
ATOM 724 C C . VAL A 1 93 ? 5.311 -0.941 -22.014 1.00 69.44 93 VAL A C 1
ATOM 726 O O . VAL A 1 93 ? 5.438 -0.557 -20.853 1.00 69.44 93 VAL A O 1
ATOM 729 N N . LYS A 1 94 ? 5.050 -0.094 -23.013 1.00 68.06 94 LYS A N 1
ATOM 730 C CA . LYS A 1 94 ? 4.685 1.309 -22.800 1.00 68.06 94 LYS A CA 1
ATOM 731 C C . LYS A 1 94 ? 3.172 1.426 -22.741 1.00 68.06 94 LYS A C 1
ATOM 733 O O . LYS A 1 94 ? 2.492 1.170 -23.733 1.00 68.06 94 LYS A O 1
ATOM 738 N N . LEU A 1 95 ? 2.651 1.845 -21.593 1.00 67.12 95 LEU A N 1
ATOM 739 C CA . LEU A 1 95 ? 1.236 2.171 -21.473 1.00 67.12 95 LEU A CA 1
ATOM 740 C C . LEU A 1 95 ? 0.896 3.387 -22.340 1.00 67.12 95 LEU A C 1
ATOM 742 O O . LEU A 1 95 ? 1.588 4.406 -22.313 1.00 67.12 95 LEU A O 1
ATOM 746 N N . SER A 1 96 ? -0.203 3.300 -23.087 1.00 67.88 96 SER A N 1
ATOM 747 C CA . SER A 1 96 ? -0.785 4.475 -23.735 1.00 67.88 96 SER A CA 1
ATOM 748 C C . SER A 1 96 ? -1.362 5.435 -22.688 1.00 67.88 96 SER A C 1
ATOM 750 O O . SER A 1 96 ? -1.923 4.986 -21.688 1.00 67.88 96 SER A O 1
ATOM 752 N N . GLU A 1 97 ? -1.308 6.748 -22.944 1.00 70.25 97 GLU A N 1
ATOM 753 C CA . GLU A 1 97 ? -1.798 7.781 -22.008 1.00 70.25 97 GLU A CA 1
ATOM 754 C C . GLU A 1 97 ? -3.257 7.567 -21.554 1.00 70.25 97 GLU A C 1
ATOM 756 O O . GLU A 1 97 ? -3.582 7.858 -20.407 1.00 70.25 97 GLU A O 1
ATOM 761 N N . GLN A 1 98 ? -4.115 6.972 -22.392 1.00 70.38 98 GLN A N 1
ATOM 762 C CA . GLN A 1 98 ? -5.508 6.648 -22.039 1.00 70.38 98 GLN A CA 1
ATOM 763 C C . GLN A 1 98 ? -5.662 5.673 -20.854 1.00 70.38 98 GLN A C 1
ATOM 765 O O . GLN A 1 98 ? -6.678 5.736 -20.175 1.00 70.38 98 GLN A O 1
ATOM 770 N N . TYR A 1 99 ? -4.668 4.815 -20.588 1.00 69.38 99 TYR A N 1
ATOM 771 C CA . TYR A 1 99 ? -4.648 3.900 -19.433 1.00 69.38 99 TYR A CA 1
ATOM 772 C C . TYR A 1 99 ? -3.780 4.445 -18.288 1.00 69.38 99 TYR A C 1
ATOM 774 O O . TYR A 1 99 ? -3.994 4.131 -17.125 1.00 69.38 99 TYR A O 1
ATOM 782 N N . LEU A 1 100 ? -2.814 5.322 -18.591 1.00 70.25 100 LEU A N 1
ATOM 783 C CA . LEU A 1 100 ? -2.001 5.979 -17.563 1.00 70.25 100 LEU A CA 1
ATOM 784 C C . LEU A 1 100 ? -2.784 7.020 -16.769 1.00 70.25 100 LEU A C 1
ATOM 786 O O . LEU A 1 100 ? -2.535 7.164 -15.578 1.00 70.25 100 LEU A O 1
ATOM 790 N N . ILE A 1 101 ? -3.667 7.791 -17.408 1.00 70.88 101 ILE A N 1
ATOM 791 C CA . ILE A 1 101 ? -4.414 8.861 -16.730 1.00 70.88 101 ILE A CA 1
ATOM 792 C C . ILE A 1 101 ? -5.328 8.293 -15.631 1.00 70.88 101 ILE A C 1
ATOM 794 O O . ILE A 1 101 ? -5.226 8.785 -14.505 1.00 70.88 101 ILE A O 1
ATOM 798 N N . PRO A 1 102 ? -6.158 7.269 -15.905 1.00 68.38 102 PRO A N 1
ATOM 799 C CA . PRO A 1 102 ? -6.997 6.638 -14.890 1.00 68.38 102 PRO A CA 1
ATOM 800 C C . PRO A 1 102 ? -6.160 5.982 -13.777 1.00 68.38 102 PRO A C 1
ATOM 802 O O . PRO A 1 102 ? -6.301 6.352 -12.612 1.00 68.38 102 PRO A O 1
ATOM 805 N N . LEU A 1 103 ? -5.136 5.191 -14.130 1.00 70.56 103 LEU A N 1
ATOM 806 C CA . LEU A 1 103 ? -4.261 4.557 -13.138 1.00 70.56 103 LEU A CA 1
ATOM 807 C C . LEU A 1 103 ? -3.533 5.588 -12.254 1.00 70.56 103 LEU A C 1
ATOM 809 O O . LEU A 1 103 ? -3.416 5.412 -11.043 1.00 70.56 103 LEU A O 1
ATOM 813 N N . ARG A 1 104 ? -3.059 6.705 -12.829 1.00 71.19 104 ARG A N 1
ATOM 814 C CA . ARG A 1 104 ? -2.472 7.827 -12.068 1.00 71.19 104 ARG A CA 1
ATOM 815 C C . ARG A 1 104 ? -3.502 8.505 -11.173 1.00 71.19 104 ARG A C 1
ATOM 817 O O . ARG A 1 104 ? -3.124 8.980 -10.107 1.00 71.19 104 ARG A O 1
ATOM 824 N N . HIS A 1 105 ? -4.752 8.614 -11.609 1.00 69.75 105 HIS A N 1
ATOM 825 C CA . HIS A 1 105 ? -5.824 9.195 -10.812 1.00 69.75 105 HIS A CA 1
ATOM 826 C C . HIS A 1 105 ? -6.119 8.312 -9.595 1.00 69.75 105 HIS A C 1
ATOM 828 O O . HIS A 1 105 ? -6.074 8.798 -8.463 1.00 69.75 105 HIS A O 1
ATOM 834 N N . ASP A 1 106 ? -6.308 7.015 -9.812 1.00 66.44 106 ASP A N 1
ATOM 835 C CA . ASP A 1 106 ? -6.747 6.082 -8.775 1.00 66.44 106 ASP A CA 1
ATOM 836 C C . ASP A 1 106 ? -5.636 5.771 -7.769 1.00 66.44 106 ASP A C 1
ATOM 838 O O . ASP A 1 106 ? -5.858 5.773 -6.558 1.00 66.44 106 ASP A O 1
ATOM 842 N N . VAL A 1 107 ? -4.398 5.643 -8.249 1.00 62.97 107 VAL A N 1
ATOM 843 C CA . VAL A 1 107 ? -3.217 5.401 -7.408 1.00 62.97 107 VAL A CA 1
ATOM 844 C C . VAL A 1 107 ? -2.619 6.712 -6.853 1.00 62.97 107 VAL A C 1
ATOM 846 O O . VAL A 1 107 ? -1.867 6.712 -5.875 1.00 62.97 107 VAL A O 1
ATOM 849 N N . GLY A 1 108 ? -2.927 7.864 -7.460 1.00 53.44 108 GLY A N 1
ATOM 850 C CA . GLY A 1 108 ? -2.355 9.169 -7.105 1.00 53.44 108 GLY A CA 1
ATOM 851 C C . GLY A 1 108 ? -3.190 10.028 -6.151 1.00 53.44 108 GLY A C 1
ATOM 852 O O . GLY A 1 108 ? -2.597 10.788 -5.380 1.00 53.44 108 GLY A O 1
ATOM 853 N N . ASN A 1 109 ? -4.526 9.909 -6.153 1.00 54.81 109 ASN A N 1
ATOM 854 C CA . ASN A 1 109 ? -5.444 10.790 -5.408 1.00 54.81 109 ASN A CA 1
ATOM 855 C C . ASN A 1 109 ? -5.966 10.189 -4.089 1.00 54.81 109 ASN A C 1
ATOM 857 O O . ASN A 1 109 ? -7.157 10.250 -3.778 1.00 54.81 109 ASN A O 1
ATOM 861 N N . CYS A 1 110 ? -5.072 9.664 -3.249 1.00 52.25 110 CYS A N 1
ATOM 862 C CA . CYS A 1 110 ? -5.457 9.101 -1.949 1.00 52.25 110 CYS A CA 1
ATOM 863 C C . CYS A 1 110 ? -6.021 10.160 -0.980 1.00 52.25 110 CYS A C 1
ATOM 865 O O . CYS A 1 110 ? -6.909 9.853 -0.192 1.00 52.25 110 CYS A O 1
ATOM 867 N N . ALA A 1 111 ? -5.593 11.426 -1.094 1.00 42.78 111 ALA A N 1
ATOM 868 C CA . ALA A 1 111 ? -5.978 12.529 -0.201 1.00 42.78 111 ALA A CA 1
ATOM 869 C C . ALA A 1 111 ? -7.496 12.830 -0.144 1.00 42.78 111 ALA A C 1
ATOM 871 O O . ALA A 1 111 ? -7.966 13.459 0.804 1.00 42.78 111 ALA A O 1
ATOM 872 N N . THR A 1 112 ? -8.278 12.376 -1.125 1.00 43.44 112 THR A N 1
ATOM 873 C CA . THR A 1 112 ? -9.735 12.593 -1.192 1.00 43.44 112 THR A CA 1
ATOM 874 C C . THR A 1 112 ? -10.561 11.496 -0.517 1.00 43.44 112 THR A C 1
ATOM 876 O O . THR A 1 112 ? -11.701 11.759 -0.138 1.00 43.44 112 THR A O 1
ATOM 879 N N . TYR A 1 113 ? -9.995 10.304 -0.305 1.00 46.03 113 TYR A N 1
ATOM 880 C CA . TYR A 1 113 ? -10.699 9.160 0.296 1.00 46.03 113 TYR A CA 1
ATOM 881 C C . TYR A 1 113 ? -10.854 9.274 1.824 1.00 46.03 113 TYR A C 1
ATOM 883 O O . TYR A 1 113 ? -11.660 8.572 2.424 1.00 46.03 113 TYR A O 1
ATOM 891 N N . TYR A 1 114 ? -10.159 10.227 2.448 1.00 49.62 114 TYR A N 1
ATOM 892 C CA . TYR A 1 114 ? -10.123 10.470 3.897 1.00 49.62 114 TYR A CA 1
ATOM 893 C C . TYR A 1 114 ? -11.408 10.997 4.529 1.00 49.62 114 TYR A C 1
ATOM 895 O O . TYR A 1 114 ? -11.471 11.185 5.740 1.00 49.62 114 TYR A O 1
ATOM 903 N N . LYS A 1 115 ? -12.434 11.268 3.728 1.00 45.75 115 LYS A N 1
ATOM 904 C CA . LYS A 1 115 ? -13.735 11.696 4.230 1.00 45.75 115 LYS A CA 1
ATOM 905 C C . LYS A 1 115 ? -14.690 10.540 4.037 1.00 45.75 115 LYS A C 1
ATOM 907 O O . LYS A 1 115 ? -15.417 10.506 3.047 1.00 45.75 115 LYS A O 1
ATOM 912 N N . GLY A 1 116 ? -14.658 9.579 4.956 1.00 43.25 116 GLY A N 1
ATOM 913 C CA . GLY A 1 116 ? -15.641 8.508 4.997 1.00 43.25 116 GLY A CA 1
ATOM 914 C C . GLY A 1 116 ? -17.027 9.119 5.163 1.00 43.25 116 GLY A C 1
ATOM 915 O O . GLY A 1 116 ? -17.447 9.357 6.280 1.00 43.25 116 GLY A O 1
ATOM 916 N N . GLY A 1 117 ? -17.723 9.419 4.062 1.00 42.97 117 GLY A N 1
ATOM 917 C CA . GLY A 1 117 ? -19.071 9.997 3.998 1.00 42.97 117 GLY A CA 1
ATOM 918 C C . GLY A 1 117 ? -19.559 10.641 5.299 1.00 42.97 117 GLY A C 1
ATOM 919 O O . GLY A 1 117 ? -20.277 10.003 6.063 1.00 42.97 117 GLY A O 1
ATOM 920 N N . SER A 1 118 ? -19.149 11.880 5.570 1.00 43.62 118 SER A N 1
ATOM 921 C CA . SER A 1 118 ? -19.608 12.685 6.710 1.00 43.62 118 SER A CA 1
ATOM 922 C C . SER A 1 118 ? -20.861 13.487 6.348 1.00 43.62 118 SER A C 1
ATOM 924 O O . SER A 1 118 ? -20.986 14.676 6.641 1.00 43.62 118 SER A O 1
ATOM 926 N N . GLY A 1 119 ? -21.805 12.834 5.668 1.00 48.31 119 GLY A N 1
ATOM 927 C CA . GLY A 1 119 ? -23.153 13.364 5.525 1.00 48.31 119 GLY A CA 1
ATOM 928 C C . GLY A 1 119 ? -23.799 13.541 6.911 1.00 48.31 119 GLY A C 1
ATOM 929 O O . GLY A 1 119 ? -23.612 12.685 7.778 1.00 48.31 119 GLY A O 1
ATOM 930 N N . PRO A 1 120 ? -24.567 14.619 7.148 1.00 46.94 120 PRO A N 1
ATOM 931 C CA . PRO A 1 120 ? -25.181 14.930 8.446 1.00 46.94 120 PRO A CA 1
ATOM 932 C C . PRO A 1 120 ? -26.229 13.906 8.931 1.00 46.94 120 PRO A C 1
ATOM 934 O O . PRO A 1 120 ? -26.783 14.074 10.015 1.00 46.94 120 PRO A O 1
ATOM 937 N N . GLU A 1 121 ? -26.488 12.852 8.152 1.00 54.84 121 GLU A N 1
ATOM 938 C CA . GLU A 1 121 ? -27.572 11.881 8.346 1.00 54.84 121 GLU A CA 1
ATOM 939 C C . GLU A 1 121 ? -27.073 10.461 8.681 1.00 54.84 121 GLU A C 1
ATOM 941 O O . GLU A 1 121 ? -27.868 9.528 8.760 1.00 54.84 121 GLU A O 1
ATOM 946 N N . HIS A 1 122 ? -25.765 10.266 8.880 1.00 64.69 122 HIS A N 1
ATOM 947 C CA . HIS A 1 122 ? -25.187 8.941 9.128 1.00 64.69 122 HIS A CA 1
ATOM 948 C C . HIS A 1 122 ? -25.057 8.593 10.621 1.00 64.69 122 HIS A C 1
ATOM 950 O O . HIS A 1 122 ? -24.807 9.454 11.464 1.00 64.69 122 HIS A O 1
ATOM 956 N N . VAL A 1 123 ? -25.213 7.300 10.931 1.00 69.25 123 VAL A N 1
ATOM 957 C CA . VAL A 1 123 ? -24.985 6.715 12.261 1.00 69.25 123 VAL A CA 1
ATOM 958 C C . VAL A 1 123 ? -23.496 6.727 12.603 1.00 69.25 123 VAL A C 1
ATOM 960 O O . VAL A 1 123 ? -22.663 6.317 11.793 1.00 69.25 123 VAL A O 1
ATOM 963 N N . GLY A 1 124 ? -23.177 7.140 13.832 1.00 65.88 124 GLY A N 1
ATOM 964 C CA . GLY A 1 124 ? -21.807 7.277 14.311 1.00 65.88 124 GLY A CA 1
ATOM 965 C C . GLY A 1 124 ? -21.146 8.581 13.864 1.00 65.88 124 GLY A C 1
ATOM 966 O O . GLY A 1 124 ? -21.513 9.195 12.863 1.00 65.88 124 GLY A O 1
ATOM 967 N N . ARG A 1 125 ? -20.163 9.039 14.639 1.00 70.81 125 ARG A N 1
ATOM 968 C CA . ARG A 1 125 ? -19.408 10.267 14.360 1.00 70.81 125 ARG A CA 1
ATOM 969 C C . ARG A 1 125 ? -17.924 9.963 14.301 1.00 70.81 125 ARG A C 1
ATOM 971 O O . ARG A 1 125 ? -17.402 9.256 15.160 1.00 70.81 125 ARG A O 1
ATOM 978 N N . GLU A 1 126 ? -17.260 10.521 13.299 1.00 66.56 126 GLU A N 1
ATOM 979 C CA . GLU A 1 126 ? -15.801 10.585 13.268 1.00 66.56 126 GLU A CA 1
ATOM 980 C C . GLU A 1 126 ? -15.333 11.554 14.353 1.00 66.56 126 GLU A C 1
ATOM 982 O O . GLU A 1 126 ? -15.909 12.635 14.529 1.00 66.56 126 GLU A O 1
ATOM 987 N N . VAL A 1 127 ? -14.292 11.177 15.090 1.00 58.78 127 VAL A N 1
ATOM 988 C CA . VAL A 1 127 ? -13.675 12.074 16.067 1.00 58.78 127 VAL A CA 1
ATOM 989 C C . VAL A 1 127 ? -12.838 13.119 15.329 1.00 58.78 127 VAL A C 1
ATOM 991 O O . VAL A 1 127 ? -11.641 12.972 15.110 1.00 58.78 127 VAL A O 1
ATOM 994 N N . LEU A 1 128 ? -13.481 14.213 14.931 1.00 52.72 128 LEU A N 1
ATOM 995 C CA . LEU A 1 128 ? -12.790 15.380 14.392 1.00 52.72 128 LEU A CA 1
ATOM 996 C C . LEU A 1 128 ? -12.288 16.260 15.542 1.00 52.72 128 LEU A C 1
ATOM 998 O O . LEU A 1 128 ? -13.044 17.084 16.040 1.00 52.72 128 LEU A O 1
ATO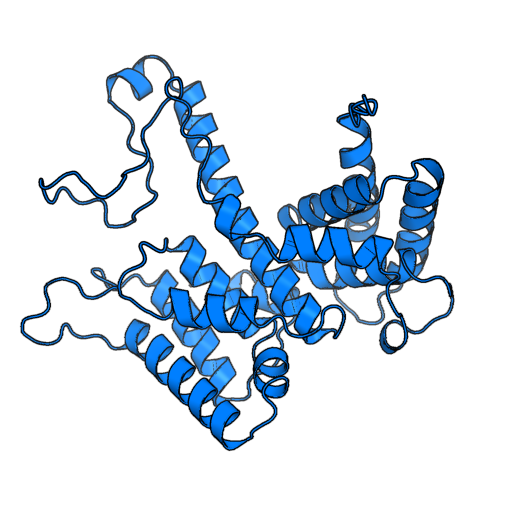M 1002 N N . TRP A 1 129 ? -11.027 16.063 15.939 1.00 48.25 129 TRP A N 1
ATOM 1003 C CA . TRP A 1 129 ? -10.011 17.030 16.424 1.00 48.25 129 TRP A CA 1
ATOM 1004 C C . TRP A 1 129 ? -10.335 18.182 17.392 1.00 48.25 129 TRP A C 1
ATOM 1006 O O . TRP A 1 129 ? -9.425 18.916 17.764 1.00 48.25 129 TRP A O 1
ATOM 1016 N N . LEU A 1 130 ? -11.570 18.390 17.828 1.00 42.62 130 LEU A N 1
ATOM 1017 C CA . LEU A 1 130 ? -11.973 19.626 18.499 1.00 42.62 130 LEU A CA 1
ATOM 1018 C C . LEU A 1 130 ? -12.797 19.402 19.760 1.00 42.62 130 LEU A C 1
ATOM 1020 O O . LEU A 1 130 ? -13.417 20.347 20.238 1.00 42.62 130 LEU A O 1
ATOM 1024 N N . THR A 1 131 ? -12.791 18.206 20.346 1.00 40.88 131 THR A N 1
ATOM 1025 C CA . THR A 1 131 ? -13.233 18.060 21.736 1.00 40.88 131 THR A CA 1
ATOM 1026 C C . THR A 1 131 ? -12.057 18.396 22.657 1.00 40.88 131 THR A C 1
ATOM 1028 O O . THR A 1 131 ? -11.125 17.600 22.761 1.00 40.88 131 THR A O 1
ATOM 1031 N N . PRO A 1 132 ? -12.072 19.549 23.360 1.00 39.06 132 PRO A N 1
ATOM 1032 C CA . PRO A 1 132 ? -11.008 19.944 24.289 1.00 39.06 132 PRO A CA 1
ATOM 1033 C C . PRO A 1 132 ? -10.965 19.059 25.544 1.00 39.06 132 PRO A C 1
ATOM 1035 O O . PRO A 1 132 ? -10.186 19.322 26.454 1.00 39.06 132 PRO A O 1
ATOM 1038 N N . SER A 1 133 ? -11.844 18.057 25.630 1.00 42.34 133 SER A N 1
ATOM 1039 C CA . SER A 1 133 ? -12.089 17.258 26.825 1.00 42.34 133 SER A CA 1
ATOM 1040 C C . SER A 1 133 ? -11.047 16.175 27.082 1.00 42.34 133 SER A C 1
ATOM 1042 O O . SER A 1 133 ? -11.115 15.561 28.138 1.00 42.34 133 SER A O 1
ATOM 1044 N N . GLY A 1 134 ? -10.080 15.949 26.182 1.00 41.19 134 GLY A N 1
ATOM 1045 C CA . GLY A 1 134 ? -9.015 14.971 26.429 1.00 41.19 134 GLY A CA 1
ATOM 1046 C C . GLY A 1 134 ? -9.538 13.559 26.709 1.00 41.19 134 GLY A C 1
ATOM 1047 O O . GLY A 1 134 ? -8.875 12.805 27.409 1.00 41.19 134 GLY A O 1
ATOM 1048 N N . GLU A 1 135 ? -10.731 13.223 26.211 1.00 41.97 135 GLU A N 1
ATOM 1049 C CA . GLU A 1 135 ? -11.272 11.872 26.321 1.00 41.97 135 GLU A CA 1
ATOM 1050 C C . GLU A 1 135 ? -10.592 10.978 25.277 1.00 41.97 135 GLU A C 1
ATOM 1052 O O . GLU A 1 135 ? -10.620 11.277 24.079 1.00 41.97 135 GLU A O 1
ATOM 1057 N N . ASP A 1 136 ? -9.962 9.916 25.783 1.00 43.09 136 ASP A N 1
ATOM 1058 C CA . ASP A 1 136 ? -9.203 8.864 25.101 1.00 43.09 136 ASP A CA 1
ATOM 1059 C C . ASP A 1 136 ? -9.848 8.389 23.795 1.00 43.09 136 ASP A C 1
ATOM 1061 O O . ASP A 1 136 ? -10.616 7.426 23.740 1.00 43.09 136 ASP A O 1
ATOM 1065 N N . THR A 1 137 ? -9.504 9.046 22.698 1.00 44.31 137 THR A N 1
ATOM 1066 C CA . THR A 1 137 ? -9.625 8.445 21.375 1.00 44.31 137 THR A CA 1
ATOM 1067 C C . THR A 1 137 ? -8.289 8.644 20.682 1.00 44.31 137 THR A C 1
ATOM 1069 O O . THR A 1 137 ? -8.082 9.581 19.919 1.00 44.31 137 THR A O 1
ATOM 1072 N N . ASP A 1 138 ? -7.354 7.751 21.010 1.00 53.03 138 ASP A N 1
ATOM 1073 C CA . ASP A 1 138 ? -5.948 7.775 20.578 1.00 53.03 138 ASP A CA 1
ATOM 1074 C C . ASP A 1 138 ? -5.749 7.627 19.057 1.00 53.03 138 ASP A C 1
ATOM 1076 O O . ASP A 1 138 ? -4.630 7.721 18.560 1.00 53.03 138 ASP A O 1
ATOM 1080 N N . GLU A 1 139 ? -6.826 7.450 18.283 1.00 58.06 139 GLU A N 1
ATOM 1081 C CA . GLU A 1 139 ? -6.798 7.410 16.822 1.00 58.06 139 GLU A CA 1
ATOM 1082 C C . GLU A 1 139 ? -7.840 8.376 16.232 1.00 58.06 139 GLU A C 1
ATOM 1084 O O . GLU A 1 139 ? -9.051 8.219 16.418 1.00 58.06 139 GLU A O 1
ATOM 1089 N N . SER A 1 140 ? -7.351 9.356 15.465 1.00 54.72 140 SER A N 1
ATOM 1090 C CA . SER A 1 140 ? -8.073 10.485 14.847 1.00 54.72 140 SER A CA 1
ATOM 1091 C C . SER A 1 140 ? -9.221 10.115 13.897 1.00 54.72 140 SER A C 1
ATOM 1093 O O . SER A 1 140 ? -9.892 11.003 13.370 1.00 54.72 140 SER A O 1
ATOM 1095 N N . CYS A 1 141 ? -9.453 8.826 13.649 1.00 61.78 141 CYS A N 1
ATOM 1096 C CA . CYS A 1 141 ? -10.500 8.325 12.758 1.00 61.78 141 CYS A CA 1
ATOM 1097 C C . CYS A 1 141 ? -11.222 7.096 13.325 1.00 61.78 141 CYS A C 1
ATOM 1099 O O . CYS A 1 141 ? -11.684 6.238 12.565 1.00 61.78 141 CYS A O 1
ATOM 1101 N N . ASN A 1 142 ? -11.304 6.972 14.651 1.00 70.81 142 ASN A N 1
ATOM 1102 C CA . ASN A 1 142 ? -12.233 6.028 15.261 1.00 70.81 142 ASN A CA 1
ATOM 1103 C C . ASN A 1 142 ? -13.676 6.527 15.148 1.00 70.81 142 ASN A C 1
ATOM 1105 O O . ASN A 1 142 ? -13.952 7.730 15.135 1.00 70.81 142 ASN A O 1
ATOM 1109 N N . LEU A 1 143 ? -14.602 5.572 15.051 1.00 76.25 143 LEU A N 1
ATOM 1110 C CA . LEU A 1 143 ? -16.032 5.847 15.074 1.00 76.25 143 LEU A CA 1
ATOM 1111 C C . LEU A 1 143 ? -16.516 5.841 16.515 1.00 76.25 143 LEU A C 1
ATOM 1113 O O . LEU A 1 143 ? -16.360 4.854 17.232 1.00 76.25 143 LEU A O 1
ATOM 1117 N N . TYR A 1 144 ? -17.154 6.934 16.912 1.00 79.44 144 TYR A N 1
ATOM 1118 C CA . TYR A 1 144 ? -17.913 6.990 18.145 1.00 79.44 144 TYR A CA 1
ATOM 1119 C C . TYR A 1 144 ? -19.390 6.747 17.846 1.00 79.44 144 TYR A C 1
ATOM 1121 O O . TYR A 1 144 ? -19.992 7.468 17.047 1.00 79.44 144 TYR A O 1
ATOM 1129 N N . PHE A 1 145 ? -19.982 5.769 18.530 1.00 83.44 145 PHE A N 1
ATOM 1130 C CA . PHE A 1 145 ? -21.415 5.499 18.477 1.00 83.44 145 PHE A CA 1
ATOM 1131 C C . PHE A 1 145 ? -22.061 5.851 19.813 1.00 83.44 145 PHE A C 1
ATOM 1133 O O . PHE A 1 145 ? -21.602 5.447 20.884 1.00 83.44 145 PHE A O 1
ATOM 1140 N N . ARG A 1 146 ? -23.171 6.581 19.767 1.00 84.25 146 ARG A N 1
ATOM 1141 C CA . ARG A 1 146 ? -23.993 6.847 20.946 1.00 84.25 146 ARG A CA 1
ATOM 1142 C C . ARG A 1 146 ? -24.681 5.561 21.379 1.00 84.25 146 ARG A C 1
ATOM 1144 O O . ARG A 1 146 ? -25.150 4.785 20.551 1.00 84.25 146 ARG A O 1
ATOM 1151 N N . LYS A 1 147 ? -24.883 5.402 22.689 1.00 89.19 147 LYS A N 1
ATOM 1152 C CA . LYS A 1 147 ? -25.655 4.278 23.246 1.00 89.19 147 LYS A CA 1
ATOM 1153 C C . LYS A 1 147 ? -27.007 4.086 22.545 1.00 89.19 147 LYS A C 1
ATOM 1155 O O . LYS A 1 147 ? -27.377 2.955 22.255 1.00 89.19 147 LYS A O 1
ATOM 1160 N N . GLN A 1 148 ? -27.718 5.179 22.256 1.00 88.69 148 GLN A N 1
ATOM 1161 C CA . GLN A 1 148 ? -29.003 5.119 21.560 1.00 88.69 148 GLN A CA 1
ATOM 1162 C C . GLN A 1 148 ? -28.865 4.545 20.145 1.00 88.69 148 GLN A C 1
ATOM 1164 O O . GLN A 1 148 ? -29.635 3.662 19.805 1.00 88.69 148 GLN A O 1
ATOM 1169 N N . GLU A 1 149 ? -27.866 4.971 19.365 1.00 86.69 149 GLU A N 1
ATOM 1170 C CA . GLU A 1 149 ? -27.621 4.465 18.004 1.00 86.69 149 GLU A CA 1
ATOM 1171 C C . GLU A 1 149 ? -27.384 2.951 18.012 1.00 86.69 149 GLU A C 1
ATOM 1173 O O . GLU A 1 149 ? -28.003 2.224 17.243 1.00 86.69 149 GLU A O 1
ATOM 1178 N N . VAL A 1 150 ? -26.572 2.460 18.952 1.00 90.00 150 VAL A N 1
ATOM 1179 C CA . VAL A 1 150 ? -26.310 1.019 19.115 1.00 90.00 150 VAL A CA 1
ATOM 1180 C C . VAL A 1 150 ? -27.580 0.247 19.491 1.00 90.00 150 VAL A C 1
ATOM 1182 O O . VAL A 1 150 ? -27.769 -0.884 19.052 1.00 90.00 150 VAL A O 1
ATOM 1185 N N . GLN A 1 151 ? -28.460 0.843 20.300 1.00 92.12 151 GLN A N 1
ATOM 1186 C CA . GLN A 1 151 ? -29.695 0.200 20.755 1.00 92.12 151 GLN A CA 1
ATOM 1187 C C . GLN A 1 151 ? -30.817 0.229 19.712 1.00 92.12 151 GLN A C 1
ATOM 1189 O O . GLN A 1 151 ? -31.608 -0.710 19.659 1.00 92.12 151 GLN A O 1
ATOM 1194 N N . THR A 1 152 ? -30.918 1.297 18.917 1.00 92.12 152 THR A N 1
ATOM 1195 C CA . THR A 1 152 ? -32.030 1.500 17.978 1.00 92.12 152 THR A CA 1
ATOM 1196 C C . THR A 1 152 ? -31.691 1.116 16.546 1.00 92.12 152 THR A C 1
ATOM 1198 O O . THR A 1 152 ? -32.603 0.792 15.793 1.00 92.12 152 THR A O 1
ATOM 1201 N N . ASP A 1 153 ? -30.412 1.144 16.164 1.00 89.94 153 ASP A N 1
ATOM 1202 C CA . ASP A 1 153 ? -29.968 0.908 14.789 1.00 89.94 153 ASP A CA 1
ATOM 1203 C C . ASP A 1 153 ? -28.625 0.157 14.725 1.00 89.94 153 ASP A C 1
ATOM 1205 O O . ASP A 1 153 ? -27.629 0.596 14.144 1.00 89.94 153 ASP A O 1
ATOM 1209 N N . LEU A 1 154 ? -28.595 -1.029 15.342 1.00 89.88 154 LEU A N 1
ATOM 1210 C CA . LEU A 1 154 ? -27.413 -1.894 15.346 1.00 89.88 154 LEU A CA 1
ATOM 1211 C C . LEU A 1 154 ? -26.936 -2.244 13.924 1.00 89.88 154 LEU A C 1
ATOM 1213 O O . LEU A 1 154 ? -25.735 -2.392 13.699 1.00 89.88 154 LEU A O 1
ATOM 1217 N N . LYS A 1 155 ? -27.857 -2.365 12.957 1.00 87.94 155 LYS A N 1
ATOM 1218 C CA . LYS A 1 155 ? -27.502 -2.675 11.567 1.00 87.94 155 LYS A CA 1
ATOM 1219 C C . LYS A 1 155 ? -26.665 -1.549 10.959 1.00 87.94 155 LYS A C 1
ATOM 1221 O O . LYS A 1 155 ? -25.602 -1.842 10.416 1.00 87.94 155 LYS A O 1
ATOM 1226 N N . ALA A 1 156 ? -27.088 -0.291 11.094 1.00 84.75 156 ALA A N 1
ATOM 1227 C CA . ALA A 1 156 ? -26.320 0.840 10.583 1.00 84.75 156 ALA A CA 1
ATOM 1228 C C . ALA A 1 156 ? -24.966 1.002 11.290 1.00 84.75 156 ALA A C 1
ATOM 1230 O O . ALA A 1 156 ? -23.983 1.348 10.639 1.00 84.75 156 ALA A O 1
ATOM 1231 N N . VAL A 1 157 ? -24.871 0.694 12.591 1.00 85.12 157 VAL A N 1
ATOM 1232 C CA . VAL A 1 157 ? -23.587 0.677 13.322 1.00 85.12 157 VAL A CA 1
ATOM 1233 C C . VAL A 1 157 ? -22.616 -0.346 12.721 1.00 85.12 157 VAL A C 1
ATOM 1235 O O . VAL A 1 157 ? -21.455 -0.023 12.448 1.00 85.12 157 VAL A O 1
ATOM 1238 N N . ILE A 1 158 ? -23.086 -1.576 12.485 1.00 86.12 158 ILE A N 1
ATOM 1239 C CA . ILE A 1 158 ? -22.279 -2.642 11.875 1.00 86.12 158 ILE A CA 1
ATOM 1240 C C . ILE A 1 158 ? -21.845 -2.233 10.467 1.00 86.12 158 ILE A C 1
ATOM 1242 O O . ILE A 1 158 ? -20.674 -2.373 10.123 1.00 86.12 158 ILE A O 1
ATOM 1246 N N . GLU A 1 159 ? -22.770 -1.717 9.661 1.00 83.56 159 GLU A N 1
ATOM 1247 C CA . GLU A 1 159 ? -22.489 -1.299 8.289 1.00 83.56 159 GLU A CA 1
ATOM 1248 C C . GLU A 1 159 ? -21.472 -0.157 8.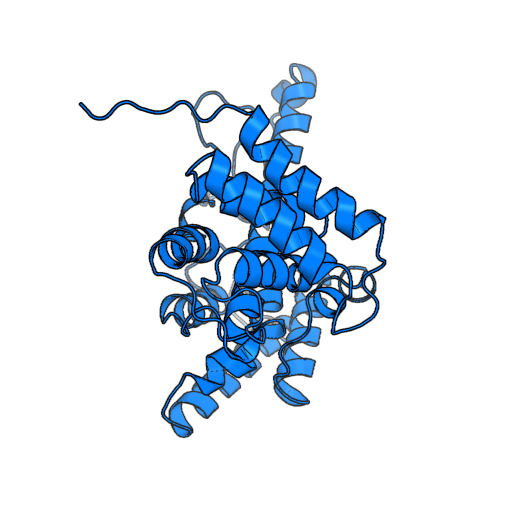245 1.00 83.56 159 GLU A C 1
ATOM 1250 O O . GLU A 1 159 ? -20.476 -0.248 7.534 1.00 83.56 159 GLU A O 1
ATOM 1255 N N . ARG A 1 160 ? -21.623 0.851 9.109 1.00 80.62 160 ARG A N 1
ATOM 1256 C CA . ARG A 1 160 ? -20.658 1.949 9.220 1.00 80.62 160 ARG A CA 1
ATOM 1257 C C . ARG A 1 160 ? -19.268 1.463 9.632 1.00 80.62 160 ARG A C 1
ATOM 1259 O O . ARG A 1 160 ? -18.269 1.948 9.104 1.00 80.62 160 ARG A O 1
ATOM 1266 N N . THR A 1 161 ? -19.198 0.501 10.551 1.00 82.56 161 THR A N 1
ATOM 1267 C CA . THR A 1 161 ? -17.927 -0.102 10.984 1.00 82.56 161 THR A CA 1
ATOM 1268 C C . THR A 1 161 ? -17.249 -0.848 9.835 1.00 82.56 161 THR A C 1
ATOM 1270 O O . THR A 1 161 ? -16.047 -0.689 9.629 1.00 82.56 161 THR A O 1
ATOM 1273 N N . LYS A 1 162 ? -18.022 -1.603 9.043 1.00 81.94 162 LYS A N 1
ATOM 1274 C CA . LYS A 1 162 ? -17.524 -2.285 7.841 1.00 81.94 162 LYS A CA 1
ATOM 1275 C C . LYS A 1 162 ? -17.014 -1.299 6.798 1.00 81.94 162 LYS A C 1
ATOM 1277 O O . LYS A 1 162 ? -15.896 -1.469 6.331 1.00 81.94 162 LYS A O 1
ATOM 1282 N N . CYS A 1 163 ? -17.755 -0.227 6.513 1.00 78.56 163 CYS A N 1
ATOM 1283 C CA . CYS A 1 163 ? -17.303 0.799 5.573 1.00 78.56 163 CYS A CA 1
ATOM 1284 C C . CYS A 1 163 ? -15.969 1.429 6.003 1.00 78.56 163 CYS A C 1
ATOM 1286 O O . CYS A 1 163 ? -15.103 1.665 5.165 1.00 78.56 163 CYS A O 1
ATOM 1288 N N . LEU A 1 164 ? -15.770 1.685 7.304 1.00 78.44 164 LEU A N 1
ATOM 1289 C CA . LEU A 1 164 ? -14.484 2.189 7.796 1.00 78.44 164 LEU A CA 1
ATOM 1290 C C . LEU A 1 164 ? -13.363 1.154 7.620 1.00 78.44 164 LEU A C 1
ATOM 1292 O O . LEU A 1 164 ? -12.258 1.515 7.216 1.00 78.44 164 LEU A O 1
ATOM 1296 N N . GLN A 1 165 ? -13.630 -0.118 7.915 1.00 82.06 165 GLN A N 1
ATOM 1297 C CA . GLN A 1 165 ? -12.662 -1.196 7.715 1.00 82.06 165 GLN A CA 1
ATOM 1298 C C . GLN A 1 165 ? -12.262 -1.325 6.237 1.00 82.06 165 GLN A C 1
ATOM 1300 O O . GLN A 1 165 ? -11.072 -1.376 5.927 1.00 82.06 165 GLN A O 1
ATOM 1305 N N . GLU A 1 166 ? -13.240 -1.329 5.332 1.00 80.94 166 GLU A N 1
ATOM 1306 C CA . GLU A 1 166 ? -13.036 -1.381 3.882 1.00 80.94 166 GLU A CA 1
ATOM 1307 C C . GLU A 1 166 ? -12.235 -0.177 3.384 1.00 80.94 166 GLU A C 1
ATOM 1309 O O . GLU A 1 166 ? -11.323 -0.337 2.572 1.00 80.94 166 GLU A O 1
ATOM 1314 N N . LEU A 1 167 ? -12.512 1.019 3.908 1.00 77.69 167 LEU A N 1
ATOM 1315 C CA . LEU A 1 167 ? -11.760 2.226 3.580 1.00 77.69 167 LEU A CA 1
ATOM 1316 C C . LEU A 1 167 ? -10.292 2.118 4.019 1.00 77.69 167 LEU A C 1
ATOM 1318 O O . LEU A 1 167 ? -9.393 2.401 3.229 1.00 77.69 167 LEU A O 1
ATOM 1322 N N . ARG A 1 168 ? -10.036 1.667 5.254 1.00 81.75 168 ARG A N 1
ATOM 1323 C CA . ARG A 1 168 ? -8.672 1.482 5.783 1.00 81.75 168 ARG A CA 1
ATOM 1324 C C . ARG A 1 168 ? -7.890 0.444 4.970 1.00 81.75 168 ARG A C 1
ATOM 1326 O O . ARG A 1 168 ? -6.743 0.698 4.606 1.00 81.75 168 ARG A O 1
ATOM 1333 N N . LEU A 1 169 ? -8.518 -0.684 4.628 1.00 84.81 169 LEU A N 1
ATOM 1334 C CA . LEU A 1 169 ? -7.918 -1.693 3.750 1.00 84.81 169 LEU A CA 1
ATOM 1335 C C . LEU A 1 169 ? -7.630 -1.122 2.357 1.00 84.81 169 LEU A C 1
ATOM 1337 O O . LEU A 1 169 ? -6.543 -1.328 1.822 1.00 84.81 169 LEU A O 1
ATOM 1341 N N . SER A 1 170 ? -8.576 -0.366 1.795 1.00 83.75 170 SER A N 1
ATOM 1342 C CA . SER A 1 170 ? -8.425 0.260 0.479 1.00 83.75 170 SER A CA 1
ATOM 1343 C C . SER A 1 170 ? -7.192 1.159 0.425 1.00 83.75 170 SER A C 1
ATOM 1345 O O . SER A 1 170 ? -6.430 1.086 -0.530 1.00 83.75 170 SER A O 1
ATOM 1347 N N . ILE A 1 171 ? -6.945 1.961 1.464 1.00 81.88 171 ILE A N 1
ATOM 1348 C CA . ILE A 1 171 ? -5.772 2.846 1.528 1.00 81.88 171 ILE A CA 1
ATOM 1349 C C . ILE A 1 171 ? -4.469 2.036 1.499 1.00 81.88 171 ILE A C 1
ATOM 1351 O O . ILE A 1 171 ? -3.562 2.358 0.731 1.00 81.88 171 ILE A O 1
ATOM 1355 N N . ILE A 1 172 ? -4.385 0.968 2.295 1.00 89.00 172 ILE A N 1
ATOM 1356 C CA . ILE A 1 172 ? -3.214 0.084 2.356 1.00 89.00 172 ILE A CA 1
ATOM 1357 C C . ILE A 1 172 ? -2.950 -0.564 0.990 1.00 89.00 172 ILE A C 1
ATOM 1359 O O . ILE A 1 172 ? -1.823 -0.530 0.494 1.00 89.00 172 ILE A O 1
ATOM 1363 N N . VAL A 1 173 ? -3.989 -1.125 0.368 1.00 90.44 173 VAL A N 1
ATOM 1364 C CA . VAL A 1 173 ? -3.901 -1.791 -0.941 1.00 90.44 173 VAL A CA 1
ATOM 1365 C C . VAL A 1 173 ? -3.501 -0.802 -2.033 1.00 90.44 173 VAL A C 1
ATOM 1367 O O . VAL A 1 173 ? -2.594 -1.093 -2.811 1.00 90.44 173 VAL A O 1
ATOM 1370 N N . LEU A 1 174 ? -4.089 0.395 -2.055 1.00 87.06 174 LEU A N 1
ATOM 1371 C CA . LEU A 1 174 ? -3.736 1.438 -3.019 1.00 87.06 174 LEU A CA 1
ATOM 1372 C C . LEU A 1 174 ? -2.279 1.890 -2.868 1.00 87.06 174 LEU A C 1
ATOM 1374 O O . LEU A 1 174 ? -1.592 2.080 -3.871 1.00 87.06 174 LEU A O 1
ATOM 1378 N N . GLN A 1 175 ? -1.765 2.023 -1.639 1.00 88.56 175 GLN A N 1
ATOM 1379 C CA . GLN A 1 175 ? -0.348 2.336 -1.433 1.00 88.56 175 GLN A CA 1
ATOM 1380 C C . GLN A 1 175 ? 0.579 1.183 -1.840 1.00 88.56 175 GLN A C 1
ATOM 1382 O O . GLN A 1 175 ? 1.653 1.440 -2.389 1.00 88.56 175 GLN A O 1
ATOM 1387 N N . ALA A 1 176 ? 0.167 -0.073 -1.640 1.00 92.56 176 ALA A N 1
ATOM 1388 C CA . ALA A 1 176 ? 0.899 -1.226 -2.160 1.00 92.56 176 ALA A CA 1
ATOM 1389 C C . ALA A 1 176 ? 0.954 -1.184 -3.690 1.00 92.56 176 ALA A C 1
ATOM 1391 O O . ALA A 1 176 ? 2.042 -1.209 -4.262 1.00 92.56 176 ALA A O 1
ATOM 1392 N N . MET A 1 177 ? -0.199 -1.029 -4.353 1.00 90.62 177 MET A N 1
ATOM 1393 C CA . MET A 1 177 ? -0.288 -0.868 -5.806 1.00 90.62 177 MET A CA 1
ATOM 1394 C C . MET A 1 177 ? 0.609 0.273 -6.282 1.00 90.62 177 MET A C 1
ATOM 1396 O O . MET A 1 177 ? 1.391 0.091 -7.211 1.00 90.62 177 MET A O 1
ATOM 1400 N N . ARG A 1 178 ? 0.589 1.420 -5.593 1.00 87.50 178 ARG A N 1
ATOM 1401 C CA . ARG A 1 178 ? 1.471 2.553 -5.884 1.00 87.50 178 ARG A CA 1
ATOM 1402 C C . ARG A 1 178 ? 2.941 2.180 -5.823 1.00 87.50 178 ARG A C 1
ATOM 1404 O O . ARG A 1 178 ? 3.664 2.419 -6.787 1.00 87.50 178 ARG A O 1
ATOM 1411 N N . GLY A 1 179 ? 3.393 1.587 -4.724 1.00 90.31 179 GLY A N 1
ATOM 1412 C CA . GLY A 1 179 ? 4.785 1.173 -4.585 1.00 90.31 179 GLY A CA 1
ATOM 1413 C C . GLY A 1 179 ? 5.194 0.166 -5.658 1.00 90.31 179 GLY A C 1
ATOM 1414 O O . GLY A 1 179 ? 6.236 0.340 -6.286 1.00 90.31 179 GLY A O 1
ATOM 1415 N N . ARG A 1 180 ? 4.326 -0.805 -5.964 1.00 91.75 180 ARG A N 1
ATOM 1416 C CA . ARG A 1 180 ? 4.562 -1.790 -7.026 1.00 91.75 180 ARG A CA 1
ATOM 1417 C C . ARG A 1 180 ? 4.614 -1.155 -8.416 1.00 91.75 180 ARG A C 1
ATOM 1419 O O . ARG A 1 180 ? 5.507 -1.486 -9.189 1.00 91.75 180 ARG A O 1
ATOM 1426 N N . THR A 1 181 ? 3.763 -0.171 -8.719 1.00 88.31 181 THR A N 1
ATOM 1427 C CA . THR A 1 181 ? 3.849 0.566 -9.995 1.00 88.31 181 THR A CA 1
ATOM 1428 C C . THR A 1 181 ? 5.165 1.327 -10.158 1.00 88.31 181 THR A C 1
ATOM 1430 O O . THR A 1 181 ? 5.686 1.377 -11.273 1.00 88.31 181 THR A O 1
ATOM 1433 N N . HIS A 1 182 ? 5.742 1.857 -9.070 1.00 86.25 182 HIS A N 1
ATOM 1434 C CA . HIS A 1 182 ? 7.087 2.453 -9.092 1.00 86.25 182 HIS A CA 1
ATOM 1435 C C . HIS A 1 182 ? 8.165 1.388 -9.281 1.00 86.25 182 HIS A C 1
ATOM 1437 O O . HIS A 1 182 ? 9.041 1.546 -10.127 1.00 86.25 182 HIS A O 1
ATOM 1443 N N . ALA A 1 183 ? 8.081 0.286 -8.532 1.00 89.56 183 ALA A N 1
ATOM 1444 C CA . ALA A 1 183 ? 9.033 -0.820 -8.600 1.00 89.56 183 ALA A CA 1
ATOM 1445 C C . ALA A 1 183 ? 9.122 -1.462 -9.988 1.00 89.56 183 ALA A C 1
ATOM 1447 O O . ALA A 1 183 ? 10.197 -1.870 -10.420 1.00 89.56 183 ALA A O 1
ATOM 1448 N N . MET A 1 184 ? 7.987 -1.538 -10.679 1.00 86.38 184 MET A N 1
ATOM 1449 C CA . MET A 1 184 ? 7.867 -2.088 -12.026 1.00 86.38 184 MET A CA 1
ATOM 1450 C C . MET A 1 184 ? 8.153 -1.051 -13.127 1.00 86.38 184 MET A C 1
ATOM 1452 O O . MET A 1 184 ? 8.103 -1.396 -14.303 1.00 86.38 184 MET A O 1
ATOM 1456 N N . GLY A 1 185 ? 8.421 0.216 -12.781 1.00 81.38 185 GLY A N 1
ATOM 1457 C CA . GLY A 1 185 ? 8.667 1.285 -13.758 1.00 81.38 185 GLY A CA 1
ATOM 1458 C C . GLY A 1 185 ? 7.442 1.674 -14.597 1.00 81.38 185 GLY A C 1
ATOM 1459 O O . GLY A 1 185 ? 7.589 2.275 -15.658 1.00 81.38 185 GLY A O 1
ATOM 1460 N N . ILE A 1 186 ? 6.235 1.334 -14.134 1.00 78.88 186 ILE A N 1
ATOM 1461 C CA . ILE A 1 186 ? 4.965 1.591 -14.831 1.00 78.88 186 ILE A CA 1
ATOM 1462 C C . ILE A 1 186 ? 4.622 3.077 -14.781 1.00 78.88 186 ILE A C 1
ATOM 1464 O O . ILE A 1 186 ? 4.256 3.690 -15.785 1.00 78.88 186 ILE A O 1
ATOM 1468 N N . LEU A 1 187 ? 4.713 3.648 -13.580 1.00 72.31 187 LEU A N 1
ATOM 1469 C CA . LEU A 1 187 ? 4.495 5.062 -13.344 1.00 72.31 187 LEU A CA 1
ATOM 1470 C C . LEU A 1 187 ? 5.845 5.719 -13.065 1.00 72.31 187 LEU A C 1
ATOM 1472 O O . LEU A 1 187 ? 6.634 5.175 -12.290 1.00 72.31 187 LEU A O 1
ATOM 1476 N N . PRO A 1 188 ? 6.126 6.897 -13.654 1.00 66.62 188 PRO A N 1
ATOM 1477 C CA . PRO A 1 188 ? 7.273 7.670 -13.220 1.00 66.62 188 PRO A CA 1
ATOM 1478 C C . PRO A 1 188 ? 7.099 8.005 -11.739 1.00 66.62 188 PRO A C 1
ATOM 1480 O O . PRO A 1 188 ? 5.981 8.251 -11.272 1.00 66.62 188 PRO A O 1
ATOM 1483 N N . SER A 1 189 ? 8.211 8.059 -11.015 1.00 62.88 189 SER A N 1
ATOM 1484 C CA . SER A 1 189 ? 8.252 8.531 -9.636 1.00 62.88 189 SER A CA 1
ATOM 1485 C C . SER A 1 189 ? 7.557 9.889 -9.528 1.00 62.88 189 SER A C 1
ATOM 1487 O O . SER A 1 189 ? 8.070 10.926 -9.956 1.00 62.88 189 SER A O 1
ATOM 1489 N N . LEU A 1 190 ? 6.345 9.892 -8.982 1.00 63.94 190 LEU A N 1
ATOM 1490 C CA . LEU A 1 190 ? 5.602 11.126 -8.793 1.00 63.94 190 LEU A CA 1
ATOM 1491 C C . LEU A 1 190 ? 6.209 11.862 -7.593 1.00 63.94 190 LEU A C 1
ATOM 1493 O O . LEU A 1 190 ? 6.268 11.259 -6.515 1.00 63.94 190 LEU A O 1
ATOM 1497 N N . PRO A 1 191 ? 6.544 13.164 -7.706 1.00 67.06 191 PRO A N 1
ATOM 1498 C CA . PRO A 1 191 ? 6.913 13.996 -6.555 1.00 67.06 191 PRO A CA 1
ATOM 1499 C C . PRO A 1 191 ? 5.894 13.902 -5.408 1.00 67.06 191 PRO A C 1
ATOM 1501 O O . PRO A 1 191 ? 6.239 14.030 -4.236 1.00 67.06 191 PRO A O 1
ATOM 1504 N N . GLY A 1 192 ? 4.632 13.601 -5.742 1.00 69.81 192 GLY A N 1
ATOM 1505 C CA . GLY A 1 192 ? 3.570 13.329 -4.781 1.00 69.81 192 GLY A CA 1
ATOM 1506 C C . GLY A 1 192 ? 3.833 12.144 -3.844 1.00 69.81 192 GLY A C 1
ATOM 1507 O O . GLY A 1 192 ? 3.405 12.221 -2.702 1.00 69.81 192 GLY A O 1
ATOM 1508 N N . SER A 1 193 ? 4.540 11.087 -4.265 1.00 75.81 193 SER A N 1
ATOM 1509 C CA . SER A 1 193 ? 4.809 9.906 -3.417 1.00 75.81 193 SER A CA 1
ATOM 1510 C C . SER A 1 193 ? 5.890 10.199 -2.375 1.00 75.81 193 SER A C 1
ATOM 1512 O O . SER A 1 193 ? 5.703 9.906 -1.200 1.00 75.81 193 SER A O 1
ATOM 1514 N N . LEU A 1 194 ? 6.988 10.851 -2.781 1.00 80.31 194 LEU A N 1
ATOM 1515 C CA . LEU A 1 194 ? 8.032 11.311 -1.854 1.00 80.31 194 LEU A CA 1
ATOM 1516 C C . LEU A 1 194 ? 7.467 12.329 -0.859 1.00 80.31 194 LEU A C 1
ATOM 1518 O O . LEU A 1 194 ? 7.691 12.214 0.346 1.00 80.31 194 LEU A O 1
ATOM 1522 N N . ARG A 1 195 ? 6.655 13.277 -1.353 1.00 76.69 195 ARG A N 1
ATOM 1523 C CA . ARG A 1 195 ? 5.929 14.224 -0.502 1.00 76.69 195 ARG A CA 1
ATOM 1524 C C . ARG A 1 195 ? 4.996 13.498 0.463 1.00 76.69 195 ARG A C 1
ATOM 1526 O O . ARG A 1 195 ? 4.970 13.866 1.627 1.00 76.69 195 ARG A O 1
ATOM 1533 N N . TRP A 1 196 ? 4.255 12.490 0.0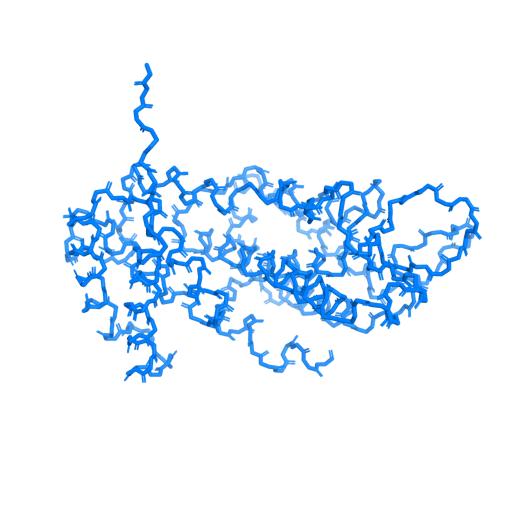05 1.00 74.88 196 TRP A N 1
ATOM 1534 C CA . TRP A 1 196 ? 3.335 11.708 0.833 1.00 74.88 196 TRP A CA 1
ATOM 1535 C C . TRP A 1 196 ? 4.050 10.995 1.983 1.00 74.88 196 TRP A C 1
ATOM 1537 O O . TRP A 1 196 ? 3.619 11.126 3.128 1.00 74.88 196 TRP A O 1
ATOM 1547 N N . ILE A 1 197 ? 5.166 10.315 1.689 1.00 80.81 197 ILE A N 1
ATOM 1548 C CA . ILE A 1 197 ? 6.008 9.654 2.695 1.00 80.81 197 ILE A CA 1
ATOM 1549 C C . ILE A 1 197 ? 6.520 10.688 3.698 1.00 80.81 197 ILE A C 1
ATOM 1551 O O . ILE A 1 197 ? 6.282 10.550 4.892 1.00 80.81 197 ILE A O 1
ATOM 1555 N N . GLY A 1 198 ? 7.156 11.764 3.224 1.00 75.75 198 GLY A N 1
ATOM 1556 C CA . GLY A 1 198 ? 7.676 12.811 4.107 1.00 75.75 198 GLY A CA 1
ATOM 1557 C C . GLY A 1 198 ? 6.596 13.441 4.990 1.00 75.75 198 GLY A C 1
ATOM 1558 O O . GLY A 1 198 ? 6.845 13.707 6.158 1.00 75.75 198 GLY A O 1
ATOM 1559 N N . HIS A 1 199 ? 5.390 13.623 4.452 1.00 72.25 199 HIS A N 1
ATOM 1560 C CA . HIS A 1 199 ? 4.262 14.229 5.152 1.00 72.25 199 HIS A CA 1
ATOM 1561 C C . HIS A 1 199 ? 3.745 13.402 6.324 1.00 72.25 199 HIS A C 1
ATOM 1563 O O . HIS A 1 199 ? 3.379 13.959 7.349 1.00 72.25 199 HIS A O 1
ATOM 1569 N N . HIS A 1 200 ? 3.705 12.083 6.168 1.00 73.44 200 HIS A N 1
ATOM 1570 C CA . HIS A 1 200 ? 3.148 11.195 7.182 1.00 73.44 200 HIS A CA 1
ATOM 1571 C C . HIS A 1 200 ? 4.212 10.538 8.067 1.00 73.44 200 HIS A C 1
ATOM 1573 O O . HIS A 1 200 ? 3.893 9.992 9.117 1.00 73.44 200 HIS A O 1
ATOM 1579 N N . LEU A 1 201 ? 5.484 10.615 7.672 1.00 74.50 201 LEU A N 1
ATOM 1580 C CA . LEU A 1 201 ? 6.604 10.428 8.591 1.00 74.50 201 LEU A CA 1
ATOM 1581 C C . LEU A 1 201 ? 6.871 11.689 9.430 1.00 74.50 201 LEU A C 1
ATOM 1583 O O . LEU A 1 201 ? 7.778 11.681 10.267 1.00 74.50 201 LEU A O 1
ATOM 1587 N N . ASP A 1 202 ? 6.132 12.782 9.205 1.00 67.44 202 ASP A N 1
ATOM 1588 C CA . ASP A 1 202 ? 6.126 13.940 10.092 1.00 67.44 202 ASP A CA 1
ATOM 1589 C C . ASP A 1 202 ? 5.031 13.813 11.157 1.00 67.44 202 ASP A C 1
ATOM 1591 O O . ASP A 1 202 ? 3.844 13.800 10.823 1.00 67.44 202 ASP A O 1
ATOM 1595 N N . PRO A 1 203 ? 5.397 13.712 12.447 1.00 53.06 203 PRO A N 1
ATOM 1596 C CA . PRO A 1 203 ? 4.420 13.616 13.524 1.00 53.06 203 PRO A CA 1
ATOM 1597 C C . PRO A 1 203 ? 3.629 14.907 13.780 1.00 53.06 203 PRO A C 1
ATOM 1599 O O . PRO A 1 203 ? 2.649 14.872 14.520 1.00 53.06 203 PRO A O 1
ATOM 1602 N N . PHE A 1 204 ? 4.019 16.038 13.180 1.00 50.84 204 PHE A N 1
ATOM 1603 C CA . PHE A 1 204 ? 3.312 17.316 13.277 1.00 50.84 204 PHE A CA 1
ATOM 1604 C C . PHE A 1 204 ? 3.175 17.932 11.874 1.00 50.84 204 PHE A C 1
ATOM 1606 O O . PHE A 1 204 ? 4.169 17.974 11.155 1.00 50.84 204 PHE A O 1
ATOM 1613 N N . PRO A 1 205 ? 2.022 18.482 11.430 1.00 49.28 205 PRO A N 1
ATOM 1614 C CA . PRO A 1 205 ? 0.727 18.702 12.090 1.00 49.28 205 PRO A CA 1
ATOM 1615 C C . PRO A 1 205 ? -0.411 17.765 11.606 1.00 49.28 205 PRO A C 1
ATOM 1617 O O . PRO A 1 205 ? -1.571 18.183 11.603 1.00 49.28 205 PRO A O 1
ATOM 1620 N N . TYR A 1 206 ? -0.109 16.553 11.121 1.00 50.66 206 TYR A N 1
ATOM 1621 C CA . TYR A 1 206 ? -1.113 15.689 10.484 1.00 50.66 206 TYR A CA 1
ATOM 1622 C C . TYR A 1 206 ? -1.592 14.541 11.358 1.00 50.66 206 TYR A C 1
ATOM 1624 O O . TYR A 1 206 ? -0.837 13.854 12.038 1.00 50.66 206 TYR A O 1
ATOM 1632 N N . ASN A 1 207 ? -2.894 14.322 11.261 1.00 55.94 207 ASN A N 1
ATOM 1633 C CA . ASN A 1 207 ? -3.672 13.436 12.103 1.00 55.94 207 ASN A CA 1
ATOM 1634 C C . ASN A 1 207 ? -3.776 12.063 11.455 1.00 55.94 207 ASN A C 1
ATOM 1636 O O . ASN A 1 207 ? -4.880 11.611 11.145 1.00 55.94 207 ASN A O 1
ATOM 1640 N N . TRP A 1 208 ? -2.634 11.461 11.149 1.00 63.12 208 TRP A N 1
ATOM 1641 C CA . TRP A 1 208 ? -2.611 10.194 10.438 1.00 63.12 208 TRP A CA 1
ATOM 1642 C C . TRP A 1 208 ? -3.113 9.055 11.341 1.00 63.12 208 TRP A C 1
ATOM 1644 O O . TRP A 1 208 ? -2.932 9.065 12.558 1.00 63.12 208 TRP A O 1
ATOM 1654 N N . THR A 1 209 ? -3.806 8.095 10.736 1.00 72.88 209 THR A N 1
ATOM 16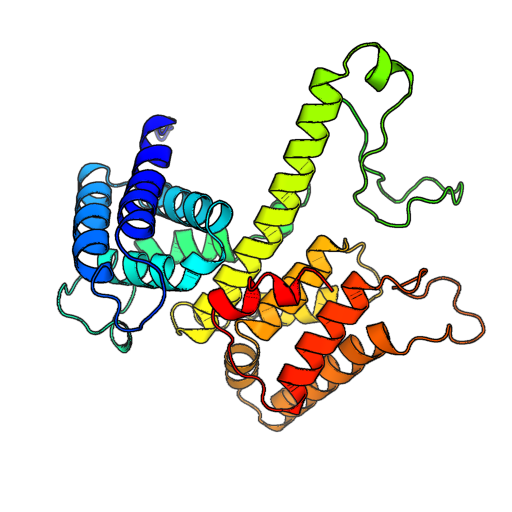55 C CA . THR A 1 209 ? -4.358 6.902 11.396 1.00 72.88 209 THR A CA 1
ATOM 1656 C C . THR A 1 209 ? -3.357 5.755 11.364 1.00 72.88 209 THR A C 1
ATOM 1658 O O . THR A 1 209 ? -2.488 5.720 10.496 1.00 72.88 209 THR A O 1
ATOM 1661 N N . LYS A 1 210 ? -3.500 4.731 12.209 1.00 78.88 210 LYS A N 1
ATOM 1662 C CA . LYS A 1 210 ? -2.654 3.526 12.119 1.00 78.88 210 LYS A CA 1
ATOM 1663 C C . LYS A 1 210 ? -2.666 2.941 10.708 1.00 78.88 210 LYS A C 1
ATOM 1665 O O . LYS A 1 210 ? -1.624 2.531 10.210 1.00 78.88 210 LYS A O 1
ATOM 1670 N N . ALA A 1 211 ? -3.822 2.966 10.042 1.00 80.31 211 ALA A N 1
ATOM 1671 C CA . ALA A 1 211 ? -3.947 2.538 8.653 1.00 80.31 211 ALA A CA 1
ATOM 1672 C C . ALA A 1 211 ? -3.083 3.377 7.697 1.00 80.31 211 ALA A C 1
ATOM 1674 O O . ALA A 1 211 ? -2.454 2.805 6.813 1.00 80.31 211 ALA A O 1
ATOM 1675 N N . ASP A 1 212 ? -2.991 4.694 7.896 1.00 78.19 212 ASP A N 1
ATOM 1676 C CA . ASP A 1 212 ? -2.118 5.562 7.098 1.00 78.19 212 ASP A CA 1
ATOM 1677 C C . ASP A 1 212 ? -0.654 5.200 7.269 1.00 78.19 212 ASP A C 1
ATOM 1679 O O . ASP A 1 212 ? 0.049 5.021 6.276 1.00 78.19 212 ASP A O 1
ATOM 1683 N N . PHE A 1 213 ? -0.205 5.030 8.513 1.00 82.44 213 PHE A N 1
ATOM 1684 C CA . PHE A 1 213 ? 1.170 4.628 8.794 1.00 82.44 213 PHE A CA 1
ATOM 1685 C C . PHE A 1 213 ? 1.520 3.283 8.191 1.00 82.44 213 PHE A C 1
ATOM 1687 O O . PHE A 1 213 ? 2.520 3.172 7.484 1.00 82.44 213 PHE A O 1
ATOM 1694 N N . ILE A 1 214 ? 0.660 2.287 8.393 1.00 87.75 214 ILE A N 1
ATOM 1695 C CA . ILE A 1 214 ? 0.817 0.977 7.767 1.00 87.75 214 ILE A CA 1
ATOM 1696 C C . ILE A 1 214 ? 0.881 1.131 6.243 1.00 87.75 214 ILE A C 1
ATOM 1698 O O . ILE A 1 214 ? 1.750 0.540 5.606 1.00 87.75 214 ILE A O 1
ATOM 1702 N N . ALA A 1 215 ? 0.027 1.965 5.649 1.00 87.88 215 ALA A N 1
ATOM 1703 C CA . ALA A 1 215 ? 0.031 2.206 4.214 1.00 87.88 215 ALA A CA 1
ATOM 1704 C C . ALA A 1 215 ? 1.344 2.848 3.723 1.00 87.88 215 ALA A C 1
ATOM 1706 O O . ALA A 1 215 ? 1.821 2.509 2.642 1.00 87.88 215 ALA A O 1
ATOM 1707 N N . ILE A 1 216 ? 1.986 3.713 4.512 1.00 88.44 216 ILE A N 1
ATOM 1708 C CA . ILE A 1 216 ? 3.317 4.260 4.188 1.00 88.44 216 ILE A CA 1
ATOM 1709 C C . ILE A 1 216 ? 4.403 3.212 4.344 1.00 88.44 216 ILE A C 1
ATOM 1711 O O . ILE A 1 216 ? 5.272 3.120 3.481 1.00 88.44 216 ILE A O 1
ATOM 1715 N N . CYS A 1 217 ? 4.360 2.404 5.404 1.00 91.88 217 CYS A N 1
ATOM 1716 C CA . CYS A 1 217 ? 5.282 1.285 5.562 1.00 91.88 217 CYS A CA 1
ATOM 1717 C C . CYS A 1 217 ? 5.214 0.356 4.348 1.00 91.88 217 CYS A C 1
ATOM 1719 O O . CYS A 1 217 ? 6.240 -0.027 3.792 1.00 91.88 217 CYS A O 1
ATOM 1721 N N . VAL A 1 218 ? 3.997 0.052 3.903 1.00 93.06 218 VAL A N 1
ATOM 1722 C CA . VAL A 1 218 ? 3.729 -0.747 2.711 1.00 93.06 218 VAL A CA 1
ATOM 1723 C C . VAL A 1 218 ? 4.240 -0.057 1.444 1.00 93.06 218 VAL A C 1
ATOM 1725 O O . VAL A 1 218 ? 4.936 -0.699 0.664 1.00 93.06 218 VAL A O 1
ATOM 1728 N N . LEU A 1 219 ? 3.988 1.243 1.251 1.00 92.06 219 LEU A N 1
ATOM 1729 C CA . LEU A 1 219 ? 4.521 2.008 0.115 1.00 92.06 219 LEU A CA 1
ATOM 1730 C C . LEU A 1 219 ? 6.056 1.947 0.050 1.00 92.06 219 LEU A C 1
ATOM 1732 O O . LEU A 1 219 ? 6.623 1.736 -1.023 1.00 92.06 219 LEU A O 1
ATOM 1736 N N . VAL A 1 220 ? 6.722 2.136 1.193 1.00 93.06 220 VAL A N 1
ATOM 1737 C CA . VAL A 1 220 ? 8.188 2.131 1.291 1.00 93.06 220 VAL A CA 1
ATOM 1738 C C . VAL A 1 220 ? 8.749 0.729 1.051 1.00 93.06 220 VAL A C 1
ATOM 1740 O O . VAL A 1 220 ? 9.681 0.602 0.265 1.00 93.06 220 VAL A O 1
ATOM 1743 N N . ARG A 1 221 ? 8.169 -0.328 1.633 1.00 94.62 221 ARG A N 1
ATOM 1744 C CA . ARG A 1 221 ? 8.578 -1.720 1.345 1.00 94.62 221 ARG A CA 1
ATOM 1745 C C . ARG A 1 221 ? 8.367 -2.086 -0.127 1.00 94.62 221 ARG A C 1
ATOM 1747 O O . ARG A 1 221 ? 9.203 -2.750 -0.728 1.00 94.62 221 ARG A O 1
ATOM 1754 N N . ALA A 1 222 ? 7.272 -1.623 -0.725 1.00 93.56 222 ALA A N 1
ATOM 1755 C CA . ALA A 1 222 ? 6.898 -1.958 -2.095 1.00 93.56 222 ALA A CA 1
ATOM 1756 C C . ALA A 1 222 ? 7.730 -1.247 -3.169 1.00 93.56 222 ALA A C 1
ATOM 1758 O O . ALA A 1 222 ? 7.962 -1.831 -4.224 1.00 93.56 222 ALA A O 1
ATOM 1759 N N . GLY A 1 223 ? 8.123 0.011 -2.942 1.00 91.50 223 GLY A N 1
ATOM 1760 C CA . GLY A 1 223 ? 8.734 0.859 -3.974 1.00 91.50 223 GLY A CA 1
ATOM 1761 C C . GLY A 1 223 ? 9.829 1.804 -3.481 1.00 91.50 223 GLY A C 1
ATOM 1762 O O . GLY A 1 223 ? 10.222 2.708 -4.219 1.00 91.50 223 GLY A O 1
ATOM 1763 N N . GLY A 1 224 ? 10.302 1.653 -2.242 1.00 91.44 224 GLY A N 1
ATOM 1764 C CA . GLY A 1 224 ? 11.246 2.566 -1.597 1.00 91.44 224 GLY A CA 1
ATOM 1765 C C . GLY A 1 224 ? 12.552 2.726 -2.368 1.00 91.44 224 GLY A C 1
ATOM 1766 O O . GLY A 1 224 ? 12.986 3.859 -2.580 1.00 91.44 224 GLY A O 1
ATOM 1767 N N . LYS A 1 225 ? 13.138 1.629 -2.871 1.00 92.38 225 LYS A N 1
ATOM 1768 C CA . LYS A 1 225 ? 14.328 1.692 -3.734 1.00 92.38 225 LYS A CA 1
ATOM 1769 C C . LYS A 1 225 ? 14.067 2.500 -4.993 1.00 92.38 225 LYS A C 1
ATOM 1771 O O . LYS A 1 225 ? 14.806 3.442 -5.254 1.00 92.38 225 LYS A O 1
ATOM 1776 N N . SER A 1 226 ? 13.011 2.185 -5.739 1.00 91.06 226 SER A N 1
ATOM 1777 C CA . SER A 1 226 ? 12.708 2.896 -6.989 1.00 91.06 226 SER A CA 1
ATOM 1778 C C . SER A 1 226 ? 12.405 4.377 -6.760 1.00 91.06 226 SER A C 1
ATOM 1780 O O . SER A 1 226 ? 12.787 5.224 -7.565 1.00 91.06 226 SER A O 1
ATOM 1782 N N . LEU A 1 227 ? 11.767 4.714 -5.637 1.00 90.19 227 LEU A N 1
ATOM 1783 C CA . LEU A 1 227 ? 11.532 6.101 -5.244 1.00 90.19 227 LEU A CA 1
ATOM 1784 C C . LEU A 1 227 ? 12.837 6.830 -4.906 1.00 90.19 227 LEU A C 1
ATOM 1786 O O . LEU A 1 227 ? 13.030 7.955 -5.357 1.00 90.19 227 LEU A O 1
ATOM 1790 N N . LEU A 1 228 ? 13.751 6.210 -4.163 1.00 91.25 228 LEU A N 1
ATOM 1791 C CA . LEU A 1 228 ? 15.053 6.806 -3.850 1.00 91.25 228 LEU A CA 1
ATOM 1792 C C . LEU A 1 228 ? 15.937 6.938 -5.101 1.00 91.25 228 LEU A C 1
ATOM 1794 O O . LEU A 1 228 ? 16.570 7.971 -5.302 1.00 91.25 228 LEU A O 1
ATOM 1798 N N . GLU A 1 229 ? 15.950 5.933 -5.975 1.00 91.12 229 GLU A N 1
ATOM 1799 C CA . GLU A 1 229 ? 16.698 5.948 -7.242 1.00 91.12 229 GLU A CA 1
ATOM 1800 C C . GLU A 1 229 ? 16.197 7.026 -8.210 1.00 91.12 229 GLU A C 1
ATOM 1802 O O . GLU A 1 229 ? 16.963 7.512 -9.041 1.00 91.12 229 GLU A O 1
ATOM 1807 N N . SER A 1 230 ? 14.943 7.463 -8.065 1.00 89.06 230 SER A N 1
ATOM 1808 C CA . SER A 1 230 ? 14.410 8.585 -8.836 1.00 89.06 230 SER A CA 1
ATOM 1809 C C . SER A 1 230 ? 14.968 9.954 -8.444 1.00 89.06 230 SER A C 1
ATOM 1811 O O . SER A 1 230 ? 14.851 10.905 -9.218 1.00 89.06 230 SER A O 1
ATOM 1813 N N . ILE A 1 231 ? 15.580 10.066 -7.260 1.00 90.19 231 ILE A N 1
ATOM 1814 C CA . ILE A 1 231 ? 16.250 11.286 -6.810 1.00 90.19 231 ILE A CA 1
ATOM 1815 C C . ILE A 1 231 ? 17.593 11.375 -7.552 1.00 90.19 231 ILE A C 1
ATOM 1817 O O . ILE A 1 231 ? 18.436 10.489 -7.365 1.00 90.19 231 ILE A O 1
ATOM 1821 N N . PRO A 1 232 ? 17.818 12.402 -8.398 1.00 89.25 232 PRO A N 1
ATOM 1822 C CA . PRO A 1 232 ? 18.994 12.439 -9.270 1.00 89.25 232 PRO A CA 1
ATOM 1823 C C . PRO A 1 232 ? 20.315 12.608 -8.517 1.00 89.25 232 PRO A C 1
ATOM 1825 O O . PRO A 1 232 ? 21.336 12.080 -8.947 1.00 89.25 232 PRO A O 1
ATOM 1828 N N . SER A 1 233 ? 20.304 13.361 -7.416 1.00 95.12 233 SER A N 1
ATOM 1829 C CA . SER A 1 233 ? 21.495 13.626 -6.611 1.00 95.12 233 SER A CA 1
ATOM 1830 C C . SER A 1 233 ? 21.718 12.512 -5.591 1.00 95.12 233 SER A C 1
ATOM 1832 O O . SER A 1 233 ? 20.841 12.227 -4.776 1.00 95.12 233 SER A O 1
ATOM 1834 N N . ASP A 1 234 ? 22.911 11.915 -5.595 1.00 93.62 234 ASP A N 1
ATOM 1835 C CA . ASP A 1 234 ? 23.298 10.907 -4.601 1.00 93.62 234 ASP A CA 1
ATOM 1836 C C . ASP A 1 234 ? 23.306 11.484 -3.174 1.00 93.62 234 ASP A C 1
ATOM 1838 O O . ASP A 1 234 ? 22.932 10.794 -2.227 1.00 93.62 234 ASP A O 1
ATOM 1842 N N . GLU A 1 235 ? 23.662 12.763 -3.014 1.00 95.62 235 GLU A N 1
ATOM 1843 C CA . GLU A 1 235 ? 23.631 13.460 -1.722 1.00 95.62 235 GLU A CA 1
ATOM 1844 C C . GLU A 1 235 ? 22.193 13.645 -1.220 1.00 95.62 235 GLU A C 1
ATOM 1846 O O . GLU A 1 235 ? 21.895 13.361 -0.058 1.00 95.62 235 GLU A O 1
ATOM 1851 N N . GLU A 1 236 ? 21.276 14.059 -2.099 1.00 93.06 236 GLU A N 1
ATOM 1852 C CA . GLU A 1 236 ? 19.857 14.204 -1.753 1.00 93.06 236 GLU A CA 1
ATOM 1853 C C . GLU A 1 236 ? 19.225 12.841 -1.462 1.00 93.06 236 GLU A C 1
ATOM 1855 O O . GLU A 1 236 ? 18.460 12.707 -0.507 1.00 93.06 236 GLU A O 1
ATOM 1860 N N . ARG A 1 237 ? 19.582 11.809 -2.237 1.00 92.44 237 ARG A N 1
ATOM 1861 C CA . ARG A 1 237 ? 19.126 10.434 -2.021 1.00 92.44 237 ARG A CA 1
ATOM 1862 C C . ARG A 1 237 ? 19.576 9.913 -0.661 1.00 92.44 237 ARG A C 1
ATOM 1864 O O . ARG A 1 237 ? 18.755 9.373 0.078 1.00 92.44 237 ARG A O 1
ATOM 1871 N N . GLN A 1 238 ? 20.850 10.097 -0.316 1.00 94.25 238 GLN A N 1
ATOM 1872 C CA . GLN A 1 238 ? 21.385 9.677 0.977 1.00 94.25 238 GLN A CA 1
ATOM 1873 C C . GLN A 1 238 ? 20.736 10.454 2.125 1.00 94.25 238 GLN A C 1
ATOM 1875 O O . GLN A 1 238 ? 20.333 9.857 3.121 1.00 94.25 238 GLN A O 1
ATOM 1880 N N . THR A 1 239 ? 20.563 11.767 1.963 1.00 94.00 239 THR A N 1
ATOM 1881 C CA . THR A 1 239 ? 19.858 12.613 2.936 1.00 94.00 239 THR A CA 1
ATOM 1882 C C . THR A 1 239 ? 18.421 12.135 3.152 1.00 94.00 239 THR A C 1
ATOM 1884 O O . THR A 1 239 ? 17.960 12.025 4.289 1.00 94.00 239 THR A O 1
ATOM 1887 N N . GLN A 1 240 ? 17.708 11.801 2.074 1.00 91.94 240 GLN A N 1
ATOM 1888 C CA . GLN A 1 240 ? 16.337 11.309 2.146 1.00 91.94 240 GLN A CA 1
ATOM 1889 C C . GLN A 1 240 ? 16.252 9.936 2.822 1.00 91.94 240 GLN A C 1
ATOM 1891 O O . GLN A 1 240 ? 15.353 9.723 3.638 1.00 91.94 240 GLN A O 1
ATOM 1896 N N . LEU A 1 241 ? 17.185 9.032 2.507 1.00 93.12 241 LEU A N 1
ATOM 1897 C CA . LEU A 1 241 ? 17.286 7.705 3.110 1.00 93.12 241 LEU A CA 1
ATOM 1898 C C . LEU A 1 241 ? 17.540 7.788 4.619 1.00 93.12 241 LEU A C 1
ATOM 1900 O O . LEU A 1 241 ? 16.819 7.153 5.387 1.00 93.12 241 LEU A O 1
ATOM 1904 N N . GLU A 1 242 ? 18.521 8.583 5.055 1.00 93.31 242 GLU A N 1
ATOM 1905 C CA . GLU A 1 242 ? 18.783 8.760 6.488 1.00 93.31 242 GLU A CA 1
ATOM 1906 C C . GLU A 1 242 ? 17.596 9.426 7.188 1.00 93.31 242 GLU A C 1
ATOM 1908 O O . GLU A 1 242 ? 17.172 8.960 8.242 1.00 93.31 242 GLU A O 1
ATOM 1913 N N . SER A 1 243 ? 16.945 10.409 6.554 1.00 91.44 243 SER A N 1
ATOM 1914 C CA . SER A 1 243 ? 15.720 10.997 7.106 1.00 91.44 243 SER A CA 1
ATOM 1915 C C . SER A 1 243 ? 14.599 9.967 7.298 1.00 91.44 243 SER A C 1
ATOM 1917 O O . SER A 1 243 ? 13.896 10.012 8.308 1.00 91.44 243 SER A O 1
ATOM 1919 N N . TRP A 1 244 ? 14.416 9.028 6.363 1.00 92.25 244 TRP A N 1
ATOM 1920 C CA . TRP A 1 244 ? 13.444 7.942 6.529 1.00 92.25 244 TRP A CA 1
ATOM 1921 C C . TRP A 1 244 ? 13.838 7.006 7.669 1.00 92.25 244 TRP A C 1
ATOM 1923 O O . TRP A 1 244 ? 12.993 6.697 8.506 1.00 92.25 244 TRP A O 1
ATOM 1933 N N . LYS A 1 245 ? 15.107 6.590 7.739 1.00 92.00 245 LYS A N 1
ATOM 1934 C CA . LYS A 1 245 ? 15.609 5.701 8.798 1.00 92.00 245 LYS A CA 1
ATOM 1935 C C . LYS A 1 245 ? 15.447 6.326 10.180 1.00 92.00 245 LYS A C 1
ATOM 1937 O O . LYS A 1 245 ? 14.948 5.656 11.081 1.00 92.00 245 LYS A O 1
ATOM 1942 N N . ASP A 1 246 ? 15.769 7.605 10.338 1.00 88.75 246 ASP A N 1
ATOM 1943 C CA . ASP A 1 246 ? 15.593 8.324 11.601 1.00 88.75 246 ASP A CA 1
ATOM 1944 C C . ASP A 1 246 ? 14.116 8.396 12.003 1.00 88.75 246 ASP A C 1
ATOM 1946 O O . ASP A 1 246 ? 13.751 8.065 13.134 1.00 88.75 246 ASP A O 1
ATOM 1950 N N . ARG A 1 247 ? 13.238 8.768 11.061 1.00 86.88 247 ARG A N 1
ATOM 1951 C CA . ARG A 1 247 ? 11.798 8.900 11.325 1.00 86.88 247 ARG A CA 1
ATOM 1952 C C . ARG A 1 247 ? 11.145 7.557 11.640 1.00 86.88 247 ARG A C 1
ATOM 1954 O O . ARG A 1 247 ? 10.375 7.492 12.590 1.00 86.88 247 ARG A O 1
ATOM 1961 N N . PHE A 1 248 ? 11.474 6.479 10.925 1.00 88.31 248 PHE A N 1
ATOM 1962 C CA . PHE A 1 248 ? 10.989 5.137 11.271 1.00 88.31 248 PHE A CA 1
ATOM 1963 C C . PHE A 1 248 ? 11.567 4.636 12.602 1.00 88.31 248 PHE A C 1
ATOM 1965 O O . PHE A 1 248 ? 10.848 4.014 13.381 1.00 88.31 248 PHE A O 1
ATOM 1972 N N . SER A 1 249 ? 12.830 4.949 12.910 1.00 87.50 249 SER A N 1
ATOM 1973 C CA . SER A 1 249 ? 13.458 4.580 14.190 1.00 87.50 249 SER A CA 1
ATOM 1974 C C . SER A 1 249 ? 12.792 5.273 15.373 1.00 87.50 249 SER A C 1
ATOM 1976 O O . SER A 1 249 ? 12.642 4.664 16.433 1.00 87.50 249 SER A O 1
ATOM 1978 N N . ALA A 1 250 ? 12.314 6.507 15.194 1.00 81.31 250 ALA A N 1
ATOM 1979 C CA . ALA A 1 250 ? 11.550 7.201 16.223 1.00 81.31 250 ALA A CA 1
ATOM 1980 C C . ALA A 1 250 ? 10.323 6.383 16.669 1.00 81.31 250 ALA A C 1
ATOM 1982 O O . ALA A 1 250 ? 10.065 6.294 17.862 1.00 81.31 250 ALA A O 1
ATOM 1983 N N . PHE A 1 251 ? 9.633 5.680 15.763 1.00 79.69 251 PHE A N 1
ATOM 198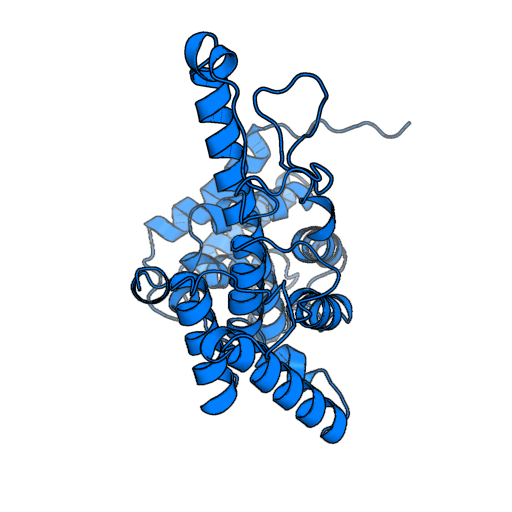4 C CA . PHE A 1 251 ? 8.492 4.826 16.128 1.00 79.69 251 PHE A CA 1
ATOM 1985 C C . PHE A 1 251 ? 8.860 3.632 17.015 1.00 79.69 251 PHE A C 1
ATOM 1987 O O . PHE A 1 251 ? 8.005 3.147 17.761 1.00 79.69 251 PHE A O 1
ATOM 1994 N N . LEU A 1 252 ? 10.112 3.170 16.959 1.00 82.19 252 LEU A N 1
ATOM 1995 C CA . LEU A 1 252 ? 10.618 2.085 17.797 1.00 82.19 252 LEU A CA 1
ATOM 1996 C C . LEU A 1 252 ? 11.085 2.575 19.169 1.00 82.19 252 LEU A C 1
ATOM 1998 O O . LEU A 1 252 ? 10.837 1.901 20.172 1.00 82.19 252 LEU A O 1
ATOM 2002 N N . TYR A 1 253 ? 11.762 3.726 19.195 1.00 73.12 253 T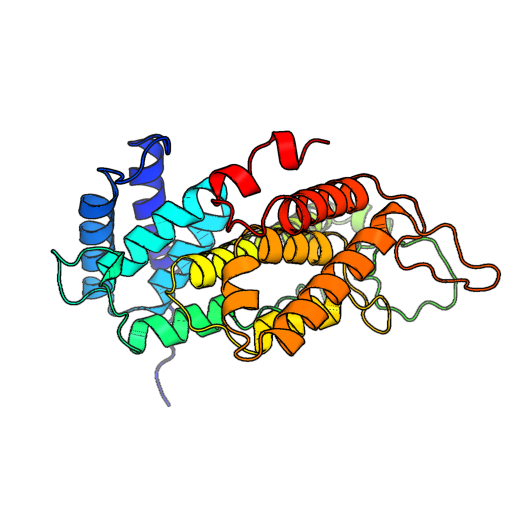YR A N 1
ATOM 2003 C CA . TYR A 1 253 ? 12.620 4.142 20.307 1.00 73.12 253 TYR A CA 1
ATOM 2004 C C . TYR A 1 253 ? 12.218 5.452 20.986 1.00 73.12 253 TYR A C 1
ATOM 2006 O O . TYR A 1 253 ? 12.957 5.903 21.857 1.00 73.12 253 TYR A O 1
ATOM 2014 N N . THR A 1 254 ? 11.098 6.093 20.630 1.00 64.56 254 THR A N 1
ATOM 2015 C CA . THR A 1 254 ? 10.648 7.277 21.379 1.00 64.56 254 THR A CA 1
ATOM 2016 C C . THR A 1 254 ? 10.222 6.898 22.797 1.00 64.56 254 THR A C 1
ATOM 2018 O O . THR A 1 254 ? 9.043 6.668 23.065 1.00 64.56 254 THR A O 1
ATOM 2021 N N . ASP A 1 255 ? 11.186 6.897 23.715 1.00 52.00 255 ASP A N 1
ATOM 2022 C CA . ASP A 1 255 ? 10.966 7.361 25.076 1.00 52.00 255 ASP A CA 1
ATOM 2023 C C . ASP A 1 255 ? 10.565 8.837 24.978 1.00 52.00 255 ASP A C 1
ATOM 2025 O O . ASP A 1 255 ? 11.161 9.603 24.215 1.00 52.00 255 ASP A O 1
ATOM 2029 N N . LYS A 1 256 ? 9.499 9.237 25.679 1.00 50.53 256 LYS A N 1
ATOM 2030 C CA . LYS A 1 256 ? 9.013 10.624 25.657 1.00 50.53 256 LYS A CA 1
ATOM 2031 C C . LYS A 1 256 ? 10.190 11.559 25.968 1.00 50.53 256 LYS A C 1
ATOM 2033 O O . LYS A 1 256 ? 10.747 11.440 27.058 1.00 50.53 256 LYS A O 1
ATOM 2038 N N . PRO A 1 257 ? 10.562 12.500 25.080 1.00 45.53 257 PRO A N 1
ATOM 2039 C CA . PRO A 1 257 ? 11.459 13.570 25.478 1.00 45.53 257 PRO A CA 1
ATOM 2040 C C . PRO A 1 257 ? 10.787 14.321 26.628 1.00 45.53 257 PRO A C 1
ATOM 2042 O O . PRO A 1 257 ? 9.623 14.722 26.498 1.00 45.53 257 PRO A O 1
ATOM 2045 N N . ASP A 1 258 ? 11.495 14.479 27.747 1.00 45.09 258 ASP A N 1
ATOM 2046 C CA . ASP A 1 258 ? 11.006 15.209 28.914 1.00 45.09 258 ASP A CA 1
ATOM 2047 C C . ASP A 1 258 ? 10.381 16.546 28.477 1.00 45.09 258 ASP A C 1
ATOM 2049 O O . ASP A 1 258 ? 11.043 17.419 27.915 1.00 45.09 258 ASP A O 1
ATOM 2053 N N . GLY A 1 259 ? 9.071 16.688 28.702 1.00 51.09 259 GLY A N 1
ATOM 2054 C CA . GLY A 1 259 ? 8.325 17.921 28.438 1.00 51.09 259 GLY A CA 1
ATOM 2055 C C . GLY A 1 259 ? 7.524 17.994 27.131 1.00 51.09 259 GLY A C 1
ATOM 2056 O O . GLY A 1 259 ? 6.781 18.961 26.971 1.00 51.09 259 GLY A O 1
ATOM 2057 N N . GLN A 1 260 ? 7.578 17.004 26.229 1.00 48.56 260 GLN A N 1
ATOM 2058 C CA . GLN A 1 260 ? 6.633 16.932 25.099 1.00 48.56 260 GLN A CA 1
ATOM 2059 C C . GLN A 1 260 ? 5.422 16.050 25.444 1.00 48.56 260 GLN A C 1
ATOM 2061 O O . GLN A 1 260 ? 5.525 14.843 25.646 1.00 48.56 260 GLN A O 1
ATOM 2066 N N . THR A 1 261 ? 4.234 16.659 25.501 1.00 48.03 261 THR A N 1
ATOM 2067 C CA . THR A 1 261 ? 2.958 16.005 25.859 1.00 48.03 261 THR A CA 1
ATOM 2068 C C . THR A 1 261 ? 2.326 15.187 24.726 1.00 48.03 261 THR A C 1
ATOM 2070 O O . THR A 1 261 ? 1.288 14.553 24.919 1.00 48.03 261 THR A O 1
ATOM 2073 N N . SER A 1 262 ? 2.931 15.175 23.540 1.00 50.25 262 SER A N 1
ATOM 2074 C CA . SER A 1 262 ? 2.402 14.501 22.352 1.00 50.25 262 SER A CA 1
ATOM 2075 C C . SER A 1 262 ? 3.523 13.813 21.578 1.00 50.25 262 SER A C 1
ATOM 2077 O O . SER A 1 262 ? 3.916 14.239 20.499 1.00 50.25 262 SER A O 1
ATOM 2079 N N . ALA A 1 263 ? 4.049 12.718 22.132 1.00 50.31 263 ALA A N 1
ATOM 2080 C CA . ALA A 1 263 ? 4.714 11.742 21.279 1.00 50.31 263 ALA A CA 1
ATOM 2081 C C . ALA A 1 263 ? 3.673 11.210 20.266 1.00 50.31 263 ALA A C 1
ATOM 2083 O O . ALA A 1 263 ? 2.551 10.909 20.681 1.00 50.31 263 ALA A O 1
ATOM 2084 N N . PRO A 1 264 ? 4.011 11.085 18.972 1.00 50.72 264 PRO A N 1
ATOM 2085 C CA . PRO A 1 264 ? 3.096 10.601 17.928 1.00 50.72 264 PRO A CA 1
ATOM 2086 C C . PRO A 1 264 ? 2.631 9.157 18.135 1.00 50.72 264 PRO A C 1
ATOM 2088 O O . PRO A 1 264 ? 1.650 8.732 17.540 1.00 50.72 264 PRO A O 1
ATOM 2091 N N . ASN A 1 265 ? 3.322 8.405 18.991 1.00 55.00 265 ASN A N 1
ATOM 2092 C CA . ASN A 1 265 ? 2.975 7.043 19.354 1.00 55.00 265 ASN A CA 1
ATOM 2093 C C . ASN A 1 265 ? 2.799 6.994 20.877 1.00 55.00 265 ASN A C 1
ATOM 2095 O O . ASN A 1 265 ? 3.730 6.660 21.611 1.00 55.00 265 ASN A O 1
ATOM 2099 N N . LYS A 1 266 ? 1.637 7.447 21.366 1.00 51.16 266 LYS A N 1
ATOM 2100 C CA . LYS A 1 266 ? 1.385 7.599 22.808 1.00 51.16 266 LYS A CA 1
ATOM 2101 C C . LYS A 1 266 ? 1.438 6.278 23.588 1.00 51.16 266 LYS A C 1
ATOM 2103 O O . LYS A 1 266 ? 1.720 6.337 24.784 1.00 51.16 266 LYS A O 1
ATOM 2108 N N . ASP A 1 267 ? 1.308 5.122 22.927 1.00 53.31 267 ASP A N 1
ATOM 2109 C CA . ASP A 1 267 ? 0.898 3.893 23.628 1.00 53.31 267 ASP A CA 1
ATOM 2110 C C . ASP A 1 267 ? 1.801 2.673 23.429 1.00 53.31 267 ASP A C 1
ATOM 2112 O O . ASP A 1 267 ? 1.472 1.577 23.875 1.00 53.31 267 ASP A O 1
ATOM 2116 N N . GLY A 1 268 ? 2.953 2.818 22.768 1.00 61.47 268 GLY A N 1
ATOM 2117 C CA . GLY A 1 268 ? 3.788 1.651 22.483 1.00 61.47 268 GLY A CA 1
ATOM 2118 C C . GLY A 1 268 ? 3.070 0.623 21.603 1.00 61.47 268 GLY A C 1
ATOM 2119 O O . GLY A 1 268 ? 3.281 -0.575 21.786 1.00 61.47 268 GLY A O 1
ATOM 2120 N N . ASP A 1 269 ? 2.248 1.103 20.662 1.00 76.50 269 ASP A N 1
ATOM 2121 C CA . ASP A 1 269 ? 1.488 0.281 19.727 1.00 76.50 269 ASP A CA 1
ATOM 2122 C C . ASP A 1 269 ? 2.413 -0.710 19.012 1.00 76.50 269 ASP A C 1
ATOM 2124 O O . ASP A 1 269 ? 3.316 -0.328 18.257 1.00 76.50 269 ASP A O 1
ATOM 2128 N N . PHE A 1 270 ? 2.195 -1.992 19.301 1.00 78.31 270 PHE A N 1
ATOM 2129 C CA . PHE A 1 270 ? 3.030 -3.070 18.799 1.00 78.31 270 PHE A CA 1
ATOM 2130 C C . PHE A 1 270 ? 2.962 -3.177 17.274 1.00 78.31 270 PHE A C 1
ATOM 2132 O O . PHE A 1 270 ? 3.997 -3.370 16.646 1.00 78.31 270 PHE A O 1
ATOM 2139 N N . VAL A 1 271 ? 1.785 -2.980 16.676 1.00 82.38 271 VAL A N 1
ATOM 2140 C CA . VAL A 1 271 ? 1.582 -3.100 15.226 1.00 82.38 271 VAL A CA 1
ATOM 2141 C C . VAL A 1 271 ? 2.369 -2.016 14.496 1.00 82.38 271 VAL A C 1
ATOM 2143 O O . VAL A 1 271 ? 3.105 -2.300 13.551 1.00 82.38 271 VAL A O 1
ATOM 2146 N N . ILE A 1 272 ? 2.299 -0.773 14.981 1.00 83.62 272 ILE A N 1
ATOM 2147 C CA . ILE A 1 272 ? 3.103 0.336 14.442 1.00 83.62 272 ILE A CA 1
ATOM 2148 C C . ILE A 1 272 ? 4.597 0.017 14.549 1.00 83.62 272 ILE A C 1
ATOM 2150 O O . ILE A 1 272 ? 5.339 0.186 13.581 1.00 83.62 272 ILE A O 1
ATOM 2154 N N . LYS A 1 273 ? 5.047 -0.488 15.702 1.00 85.75 273 LYS A N 1
ATOM 2155 C CA . LYS A 1 273 ? 6.453 -0.858 15.912 1.00 85.75 273 LYS A CA 1
ATOM 2156 C C . LYS A 1 273 ? 6.896 -2.007 15.009 1.00 85.75 273 LYS A C 1
ATOM 2158 O O . LYS A 1 273 ? 7.982 -1.934 14.443 1.00 85.75 273 LYS A O 1
ATOM 2163 N N . ALA A 1 274 ? 6.072 -3.035 14.834 1.00 88.44 274 ALA A N 1
ATOM 2164 C CA . ALA A 1 274 ? 6.363 -4.167 13.966 1.00 88.44 274 ALA A CA 1
ATOM 2165 C C . ALA A 1 274 ? 6.532 -3.711 12.509 1.00 88.44 274 ALA A C 1
ATOM 2167 O O . ALA A 1 274 ? 7.554 -3.999 11.885 1.00 88.44 274 ALA A O 1
ATOM 2168 N N . HIS A 1 275 ? 5.598 -2.909 11.990 1.00 90.69 275 HIS A N 1
ATOM 2169 C CA . HIS A 1 275 ? 5.704 -2.372 10.633 1.00 90.69 275 HIS A CA 1
ATOM 2170 C C . HIS A 1 275 ? 6.888 -1.410 10.463 1.00 90.69 275 HIS A C 1
ATOM 2172 O O . HIS A 1 275 ? 7.581 -1.481 9.448 1.00 90.69 275 HIS A O 1
ATOM 2178 N N . ALA A 1 276 ? 7.174 -0.558 11.454 1.00 90.25 276 ALA A N 1
ATOM 2179 C CA . ALA A 1 276 ? 8.360 0.298 11.441 1.00 90.25 276 ALA A CA 1
ATOM 2180 C C . ALA A 1 276 ? 9.656 -0.528 11.398 1.00 90.25 276 ALA A C 1
ATOM 2182 O O . ALA A 1 276 ? 10.558 -0.219 10.622 1.00 90.25 276 ALA A O 1
ATOM 2183 N N . ALA A 1 277 ? 9.735 -1.602 12.191 1.00 91.19 277 ALA A N 1
ATOM 2184 C CA . ALA A 1 277 ? 10.890 -2.493 12.233 1.00 91.19 277 ALA A CA 1
ATOM 2185 C C . ALA A 1 277 ? 11.111 -3.211 10.896 1.00 91.19 277 ALA A C 1
ATOM 2187 O O . ALA A 1 277 ? 12.247 -3.274 10.433 1.00 91.19 277 ALA A O 1
ATOM 2188 N N . LEU A 1 278 ? 10.045 -3.695 10.249 1.00 92.25 278 LEU A N 1
ATOM 2189 C CA . LEU A 1 278 ? 10.133 -4.308 8.919 1.00 92.25 278 LEU A CA 1
ATOM 2190 C C . LEU A 1 278 ? 10.667 -3.322 7.875 1.00 92.25 278 LEU A C 1
ATOM 2192 O O . LEU A 1 278 ? 11.562 -3.659 7.103 1.00 92.25 278 LEU A O 1
ATOM 2196 N N . VAL A 1 279 ? 10.159 -2.085 7.876 1.00 93.25 279 VAL A N 1
ATOM 2197 C CA . VAL A 1 279 ? 10.654 -1.044 6.965 1.00 93.25 279 VAL A CA 1
ATOM 2198 C C . VAL A 1 279 ? 12.120 -0.724 7.240 1.00 93.25 279 VAL A C 1
ATOM 2200 O O . VAL A 1 279 ? 12.897 -0.596 6.301 1.00 93.25 279 VAL A O 1
ATOM 2203 N N . LEU A 1 280 ? 12.521 -0.607 8.507 1.00 92.62 280 LEU A N 1
ATOM 2204 C CA . LEU A 1 280 ? 13.914 -0.345 8.866 1.00 92.62 280 LEU A CA 1
ATOM 2205 C C . LEU A 1 280 ? 14.841 -1.481 8.455 1.00 92.62 280 LEU A C 1
ATOM 2207 O O . LEU A 1 280 ? 15.922 -1.205 7.941 1.00 92.62 280 LEU A O 1
ATOM 2211 N N . ASP A 1 281 ? 14.429 -2.734 8.649 1.00 92.38 281 ASP A N 1
ATOM 2212 C CA . ASP A 1 281 ? 15.213 -3.888 8.210 1.00 92.38 281 ASP A CA 1
ATOM 2213 C C . ASP A 1 281 ? 15.443 -3.840 6.698 1.00 92.38 281 ASP A C 1
ATOM 2215 O O . ASP A 1 281 ? 16.580 -3.984 6.247 1.00 92.38 281 ASP A O 1
ATOM 2219 N N . ASN A 1 282 ? 14.391 -3.526 5.937 1.00 91.62 282 ASN A N 1
ATOM 2220 C CA . ASN A 1 282 ? 14.471 -3.311 4.498 1.00 91.62 282 ASN A CA 1
ATOM 2221 C C . ASN A 1 282 ? 15.428 -2.140 4.174 1.00 91.62 282 ASN A C 1
ATOM 2223 O O . ASN A 1 282 ? 16.446 -2.334 3.520 1.00 91.62 282 ASN A O 1
ATOM 2227 N N . LEU A 1 283 ? 15.238 -0.944 4.737 1.00 91.81 283 LEU A N 1
ATOM 2228 C CA . LEU A 1 283 ? 16.120 0.205 4.470 1.00 91.81 283 LEU A CA 1
ATOM 2229 C C . LEU A 1 283 ? 17.599 -0.030 4.855 1.00 91.81 283 LEU A C 1
ATOM 2231 O O . LEU A 1 283 ? 18.483 0.558 4.233 1.00 91.81 283 LEU A O 1
ATOM 2235 N N . VAL A 1 284 ? 17.886 -0.866 5.862 1.00 90.00 284 VAL A N 1
ATOM 2236 C CA . VAL A 1 284 ? 19.251 -1.165 6.339 1.00 90.00 284 VAL A CA 1
ATOM 2237 C C . VAL A 1 284 ? 19.915 -2.286 5.543 1.00 90.00 284 VAL A C 1
ATOM 2239 O O . VAL A 1 284 ? 21.072 -2.148 5.144 1.00 90.00 284 VAL A O 1
ATOM 2242 N N . ARG A 1 285 ? 19.223 -3.410 5.332 1.00 87.75 285 ARG A N 1
ATOM 2243 C CA . ARG A 1 285 ? 19.780 -4.584 4.634 1.00 87.75 285 ARG A CA 1
ATOM 2244 C C . ARG A 1 285 ? 19.707 -4.463 3.115 1.00 87.75 285 ARG A C 1
ATOM 2246 O O . ARG A 1 285 ? 20.319 -5.260 2.405 1.00 87.75 285 ARG A O 1
ATOM 2253 N N . GLY A 1 286 ? 18.999 -3.457 2.623 1.00 77.38 286 GLY A N 1
ATOM 2254 C CA . GLY A 1 286 ? 18.922 -3.093 1.221 1.00 77.38 286 GLY A CA 1
ATOM 2255 C C . GLY A 1 286 ? 17.475 -2.764 0.871 1.00 77.38 286 GLY A C 1
ATOM 2256 O O . GLY A 1 286 ? 16.619 -3.591 1.168 1.00 77.38 286 GLY A O 1
ATOM 2257 N N . PRO A 1 287 ? 17.195 -1.612 0.232 1.00 68.94 287 PRO A N 1
ATOM 2258 C CA . PRO A 1 287 ? 15.849 -1.044 0.082 1.00 68.94 287 PRO A CA 1
ATOM 2259 C C . PRO A 1 287 ? 14.918 -1.825 -0.877 1.00 68.94 287 PRO A C 1
ATOM 2261 O O . PRO A 1 287 ? 14.094 -1.221 -1.560 1.00 68.94 287 PRO A O 1
ATOM 2264 N N . TRP A 1 288 ? 15.104 -3.142 -1.017 1.00 86.31 288 TRP A N 1
ATOM 2265 C CA . TRP A 1 288 ? 14.463 -4.018 -1.991 1.00 86.31 288 TRP A CA 1
ATOM 2266 C C . TRP A 1 288 ? 12.976 -3.702 -2.142 1.00 86.31 288 TRP A C 1
ATOM 2268 O O . TRP A 1 288 ? 12.252 -3.561 -1.159 1.00 86.31 288 TRP A O 1
ATOM 2278 N N . ASN A 1 289 ? 12.530 -3.632 -3.395 1.00 92.19 289 ASN A N 1
ATOM 2279 C CA . ASN A 1 289 ? 11.117 -3.507 -3.713 1.00 92.19 289 ASN A CA 1
ATOM 2280 C C . ASN A 1 289 ? 10.441 -4.863 -3.488 1.00 92.19 289 ASN A C 1
ATOM 2282 O O . ASN A 1 289 ? 10.403 -5.694 -4.402 1.00 92.19 289 ASN A O 1
ATOM 2286 N N . GLU A 1 290 ? 9.921 -5.082 -2.288 1.00 93.75 290 GLU A N 1
ATOM 2287 C CA . GLU A 1 290 ? 9.217 -6.309 -1.932 1.00 93.75 290 GLU A CA 1
ATOM 2288 C C . GLU A 1 290 ? 7.996 -6.524 -2.830 1.00 93.75 290 GLU A C 1
ATOM 2290 O O . GLU A 1 290 ? 7.283 -5.581 -3.200 1.00 93.75 290 GLU A O 1
ATOM 2295 N N . SER A 1 291 ? 7.764 -7.779 -3.200 1.00 93.19 291 SER A N 1
ATOM 2296 C CA . SER A 1 291 ? 6.570 -8.217 -3.911 1.00 93.19 291 SER A CA 1
ATOM 2297 C C . SER A 1 291 ? 5.323 -8.069 -3.041 1.00 93.19 291 SER A C 1
ATOM 2299 O O . SER A 1 291 ? 5.367 -8.089 -1.812 1.00 93.19 291 SER A O 1
ATOM 2301 N N . SER A 1 292 ? 4.166 -7.980 -3.685 1.00 92.31 292 SER A N 1
ATOM 2302 C CA . SER A 1 292 ? 2.867 -7.990 -3.008 1.00 92.31 292 SER A CA 1
ATOM 2303 C C . SER A 1 292 ? 2.647 -9.243 -2.151 1.00 92.31 292 SER A C 1
ATOM 2305 O O . SER A 1 292 ? 2.022 -9.159 -1.096 1.00 92.31 292 SER A O 1
ATOM 2307 N N . LYS A 1 293 ? 3.234 -10.384 -2.530 1.00 90.94 293 LYS A N 1
ATOM 2308 C CA . LYS A 1 293 ? 3.225 -11.605 -1.714 1.00 90.94 293 LYS A CA 1
ATOM 2309 C C . LYS A 1 293 ? 3.982 -11.427 -0.394 1.00 90.94 293 LYS A C 1
ATOM 2311 O O . LYS A 1 293 ? 3.448 -11.795 0.644 1.00 90.94 293 LYS A O 1
ATOM 2316 N N . GLU A 1 294 ? 5.183 -10.849 -0.428 1.00 91.75 294 GLU A N 1
ATOM 2317 C CA . GLU A 1 294 ? 6.005 -10.580 0.767 1.00 91.75 294 GLU A CA 1
ATOM 2318 C C . GLU A 1 294 ? 5.385 -9.492 1.659 1.00 91.75 294 GLU A C 1
ATOM 2320 O O . GLU A 1 294 ? 5.417 -9.574 2.887 1.00 91.75 294 GLU A O 1
ATOM 2325 N N . ILE A 1 295 ? 4.765 -8.477 1.051 1.00 91.94 295 ILE A N 1
ATOM 2326 C CA . ILE A 1 295 ? 4.094 -7.387 1.773 1.00 91.94 295 ILE A CA 1
ATOM 2327 C C . ILE A 1 295 ? 2.881 -7.891 2.554 1.00 91.94 295 ILE A C 1
ATOM 2329 O O . ILE A 1 295 ? 2.650 -7.439 3.676 1.00 91.94 295 ILE A O 1
ATOM 2333 N N . PHE A 1 296 ? 2.088 -8.778 1.950 1.00 90.75 296 PHE A N 1
ATOM 2334 C CA . PHE A 1 296 ? 0.838 -9.301 2.505 1.00 90.75 296 PHE A CA 1
ATOM 2335 C C . PHE A 1 296 ? 0.971 -10.741 3.012 1.00 90.75 296 PHE A C 1
ATOM 2337 O O . PHE A 1 296 ? -0.027 -11.463 3.109 1.00 90.75 296 PHE A O 1
ATOM 2344 N N . GLU A 1 297 ? 2.185 -11.182 3.341 1.00 89.06 297 GLU A N 1
ATOM 2345 C CA . GLU A 1 297 ? 2.378 -12.466 4.002 1.00 89.06 297 GLU A CA 1
ATOM 2346 C C . GLU A 1 297 ? 1.753 -12.401 5.408 1.00 89.06 297 GLU A C 1
ATOM 2348 O O . GLU A 1 297 ? 1.994 -11.437 6.135 1.00 89.06 297 GLU A O 1
ATOM 2353 N N . PRO A 1 298 ? 0.955 -13.393 5.848 1.00 83.75 298 PRO A N 1
ATOM 2354 C CA . PRO A 1 298 ? 0.311 -13.334 7.162 1.00 83.75 298 PRO A CA 1
ATOM 2355 C C . PRO A 1 298 ? 1.297 -13.110 8.313 1.00 83.75 298 PRO A C 1
ATOM 2357 O O . PRO A 1 298 ? 0.978 -12.411 9.270 1.00 83.75 298 PRO A O 1
ATOM 2360 N N . SER A 1 299 ? 2.514 -13.647 8.199 1.00 81.38 299 SER A N 1
ATOM 2361 C CA . SER A 1 299 ? 3.589 -13.424 9.167 1.00 81.38 299 SER A CA 1
ATOM 2362 C C . SER A 1 299 ? 3.866 -11.933 9.378 1.00 81.38 299 SER A C 1
ATOM 2364 O O . SER A 1 299 ? 4.063 -11.528 10.510 1.00 81.38 299 SER A O 1
ATOM 2366 N N . THR A 1 300 ? 3.795 -11.080 8.354 1.00 78.62 300 THR A N 1
ATOM 2367 C CA . THR A 1 300 ? 4.119 -9.650 8.483 1.00 78.62 300 THR A CA 1
ATOM 2368 C C . THR A 1 300 ? 2.997 -8.803 9.086 1.00 78.62 300 THR A C 1
ATOM 2370 O O . THR A 1 300 ? 3.209 -7.616 9.318 1.00 78.62 300 THR A O 1
ATOM 2373 N N . TRP A 1 301 ? 1.813 -9.386 9.308 1.00 76.12 301 TRP A N 1
ATOM 2374 C CA . TRP A 1 301 ? 0.608 -8.707 9.814 1.00 76.12 301 TRP A CA 1
ATOM 2375 C C . TRP A 1 301 ? 0.090 -9.271 11.143 1.00 76.12 301 TRP A C 1
ATOM 2377 O O . TRP A 1 301 ? -0.805 -8.685 11.747 1.00 76.12 301 TRP A O 1
ATOM 2387 N N . VAL A 1 302 ? 0.601 -10.432 11.567 1.00 56.06 302 VAL A N 1
ATOM 2388 C CA . VAL A 1 302 ? 0.129 -11.181 12.748 1.00 56.06 302 VAL A CA 1
ATOM 2389 C C . VAL A 1 302 ? 1.128 -11.113 13.914 1.00 56.06 302 VAL A C 1
ATOM 2391 O O . VAL A 1 302 ? 0.861 -11.669 14.979 1.00 56.06 302 VAL A O 1
ATOM 2394 N N . PHE A 1 303 ? 2.252 -10.409 13.744 1.00 43.41 303 PHE A N 1
ATOM 2395 C CA . PHE A 1 303 ? 3.048 -9.957 14.882 1.00 43.41 303 PHE A CA 1
ATOM 2396 C C . PHE A 1 303 ? 2.370 -8.746 15.517 1.00 43.41 303 PHE A C 1
ATOM 2398 O O . PHE A 1 303 ? 2.242 -7.706 14.832 1.00 43.41 303 PHE A O 1
#

Organism: NCBI:txid703497

Sequence (303 aa):
MSPKTENSPDEHLIGAAIFAKYFKQYPMDLDPHPGVTPASDEFRQFAEAHSDPVGLDWGLDTFCKEFPQGIDFALQVYLKASSSDRNANLADVKLSEQYLIPLRHDVGNCATYYKGGSGPEHVGREVLWLTPSGEDTDESCNLYFRKQEVQTDLKAVIERTKCLQELRLSIIVLQAMRGRTHAMGILPSLPGSLRWIGHHLDPFPYNWTKADFIAICVLVRAGGKSLLESIPSDEERQTQLESWKDRFSAFLYTDKPDGQTSAPNKDGDFVIKAHAALVLDNLVRGPWNESSKEIFEPSTWVF

pLDDT: mean 73.37, std 15.93, range [29.33, 95.62]

Radius of gyration: 20.9 Å; chains: 1; bounding box: 56×42×58 Å

Secondary structure (DSSP, 8-state):
--------HHHHHHHHHHHHHHHHHS-S--SS-TTHHHHHHHHHHHHHHHT-HHHHHHHHHHHHHH-GGGHHHHHHHHHHHH-S-TT--GGG-PPPHHHHHHHHHHHH-GGGTT-----TT-SSEE--S--TT--S--STTPEE--HHHHHH-HHHHHHHHHHHHHHHHHHHHHHHHHHHHHHTTSS---HHHHHHHHHHS--SS----HHHHHHHHHHHHHHHHHHHHTSS-HHHHHHHHHHHHHHHHHHHH-PPPTT-S--SSTT--HHHHHHHHHHHHHHHH------HHHHT-GGGT--

Foldseek 3Di:
DDDPPPPDPVLLVVLLVLLVVLCVVFPPDDPPGPSLLVSLVSNLVSCVVVVDLLSNVSSLLVNCLVPVLCLLSSVSSLQCNQAPDVPDDSLRRAGDVVNVVNLCCLLPPLVVLVCLPPDVPAFWDQQDDPDPPPPDPLANGDTDGDPVCCVPPVPRVVVSVVSVVSSLSSLLSSLLSNQQCLVSVVDQQDPSLLVLLVVVLDLPDDRDGPSSLLSSLSNQLQHVVSNLVSPPDPVVSVVSLVSLLVSLVCLQDDPDDPPDPDDSNPDNPVLSNLSSVVSNCCSVVDSDNDRSCVSPPVVSRVD